Protein AF-A0A536YFJ4-F1 (afdb_monomer)

Radius of gyration: 27.23 Å; Cα contacts (8 Å, |Δi|>4): 432; chains: 1; bounding box: 61×61×113 Å

Nearest PDB structures (foldseek):
  2x26-assembly2_B  TM=5.816E-01  e=1.654E-10  Escherichia coli K-12
  6x8w-assembly1_A  TM=6.623E-01  e=1.690E-05  Chrysiogenes arsenatis
  6x6b-assembly1_A  TM=6.569E-01  e=2.316E-05  Chrysiogenes arsenatis
  4esx-assembly1_B  TM=5.776E-01  e=1.233E-05  Candida albicans WO-1
  5ub3-assembly1_A  TM=5.265E-01  e=3.707E-04  Xanthomonas citri pv. citri str. 306

Structure (mmCIF, N/CA/C/O backbone):
data_AF-A0A536YFJ4-F1
#
_entry.id   AF-A0A536YFJ4-F1
#
loop_
_atom_site.group_PDB
_atom_site.id
_atom_site.type_symbol
_atom_site.label_atom_id
_atom_site.label_alt_id
_atom_site.label_comp_id
_atom_site.label_asym_id
_atom_site.label_entity_id
_atom_site.label_seq_id
_atom_site.pdbx_PDB_ins_code
_atom_site.Cartn_x
_atom_site.Cartn_y
_atom_site.Cartn_z
_atom_site.occupancy
_atom_site.B_iso_or_equiv
_atom_site.auth_seq_id
_atom_site.auth_comp_id
_atom_site.auth_asym_id
_atom_site.auth_atom_id
_atom_site.pdbx_PDB_model_num
ATOM 1 N N . MET A 1 1 ? -35.530 -29.371 88.015 1.00 37.53 1 MET A N 1
ATOM 2 C CA . MET A 1 1 ? -34.143 -28.971 87.662 1.00 37.53 1 MET A CA 1
ATOM 3 C C . MET A 1 1 ? -34.242 -27.924 86.550 1.00 37.53 1 MET A C 1
ATOM 5 O O . MET A 1 1 ? -35.046 -28.146 85.662 1.00 37.53 1 MET A O 1
ATOM 9 N N . LYS A 1 2 ? -33.761 -26.676 86.724 1.00 36.12 2 LYS A N 1
ATOM 10 C CA . LYS A 1 2 ? -32.423 -26.155 86.307 1.00 36.12 2 LYS A CA 1
ATOM 11 C C . LYS A 1 2 ? -32.088 -26.516 84.840 1.00 36.12 2 LYS A C 1
ATOM 13 O O . LYS A 1 2 ? -32.094 -27.706 84.562 1.00 36.12 2 LYS A O 1
ATOM 18 N N . SER A 1 3 ? -31.773 -25.616 83.894 1.00 37.50 3 SER A N 1
ATOM 19 C CA . SER A 1 3 ? -31.458 -24.155 83.858 1.00 37.50 3 SER A CA 1
ATOM 20 C C . SER A 1 3 ? -32.010 -23.523 82.549 1.00 37.50 3 SER A C 1
ATOM 22 O O . SER A 1 3 ? -32.227 -24.268 81.604 1.00 37.50 3 SER A O 1
ATOM 24 N N . THR A 1 4 ? -32.397 -22.244 82.396 1.00 43.59 4 THR A N 1
ATOM 25 C CA . THR A 1 4 ? -31.721 -20.920 82.551 1.00 43.59 4 THR A CA 1
ATOM 26 C C . THR A 1 4 ? -30.673 -20.576 81.463 1.00 43.59 4 THR A C 1
ATOM 28 O O . THR A 1 4 ? -29.808 -21.401 81.198 1.00 43.59 4 THR A O 1
ATOM 31 N N . PHE A 1 5 ? -30.708 -19.313 80.972 1.00 40.16 5 PHE A N 1
ATOM 32 C CA . PHE A 1 5 ? -29.837 -18.600 79.987 1.00 40.16 5 PHE A CA 1
ATOM 33 C C . PHE A 1 5 ? -30.157 -18.779 78.474 1.00 40.16 5 PHE A C 1
ATOM 35 O O . PHE A 1 5 ? -30.457 -19.884 78.055 1.00 40.16 5 PHE A O 1
ATOM 42 N N . SER A 1 6 ? -30.050 -17.770 77.578 1.00 35.84 6 SER A N 1
ATOM 43 C CA . SER A 1 6 ? -30.098 -16.286 77.701 1.00 35.84 6 SER A CA 1
ATOM 44 C C . SER A 1 6 ? -30.088 -15.574 76.319 1.00 35.84 6 SER A C 1
ATOM 46 O O . SER A 1 6 ? -29.548 -16.116 75.366 1.00 35.84 6 SER A O 1
ATOM 48 N N . ARG A 1 7 ? -30.527 -14.300 76.283 1.00 39.41 7 ARG A N 1
ATOM 49 C CA . ARG A 1 7 ? -30.139 -13.210 75.338 1.00 39.41 7 ARG A CA 1
ATOM 50 C C . ARG A 1 7 ? -30.494 -13.290 73.838 1.00 39.41 7 ARG A C 1
ATOM 52 O O . ARG A 1 7 ? -29.723 -13.738 73.000 1.00 39.41 7 ARG A O 1
ATOM 59 N N . ILE A 1 8 ? -31.592 -12.597 73.524 1.00 44.81 8 ILE A N 1
ATOM 60 C CA . ILE A 1 8 ? -31.698 -11.488 72.546 1.00 44.81 8 ILE A CA 1
ATOM 61 C C . ILE A 1 8 ? -30.413 -11.158 71.751 1.00 44.81 8 ILE A C 1
ATOM 63 O O . ILE A 1 8 ? -29.438 -10.671 72.328 1.00 44.81 8 ILE A O 1
ATOM 67 N N . LYS A 1 9 ? -30.514 -11.199 70.414 1.00 36.44 9 LYS A N 1
ATOM 68 C CA . LYS A 1 9 ? -29.968 -10.160 69.520 1.00 36.44 9 LYS A CA 1
ATOM 69 C C . LYS A 1 9 ? -30.961 -9.860 68.393 1.00 36.44 9 LYS A C 1
ATOM 71 O O . LYS A 1 9 ? -31.213 -10.702 67.542 1.00 36.44 9 LYS A O 1
ATOM 76 N N . LEU A 1 10 ? -31.493 -8.642 68.403 1.00 46.03 10 LEU A N 1
ATOM 77 C CA . LEU A 1 10 ? -32.220 -8.023 67.296 1.00 46.03 10 LEU A CA 1
ATOM 78 C C . LEU A 1 10 ? -31.201 -7.261 66.435 1.00 46.03 10 LEU A C 1
ATOM 80 O O . LEU A 1 10 ? -30.515 -6.394 66.971 1.00 46.03 10 LEU A O 1
ATOM 84 N N . VAL A 1 11 ? -31.122 -7.533 65.130 1.00 42.59 11 VAL A N 1
ATOM 85 C CA . VAL A 1 11 ? -30.541 -6.602 64.143 1.00 42.59 11 VAL A CA 1
ATOM 86 C C . VAL A 1 11 ? -31.410 -6.622 62.888 1.00 42.59 11 VAL A C 1
ATOM 88 O O . VAL A 1 11 ? -31.894 -7.672 62.471 1.00 42.59 11 VAL A O 1
ATOM 91 N N . LEU A 1 12 ? -31.648 -5.431 62.346 1.00 39.50 12 LEU A N 1
ATOM 92 C CA . LEU A 1 12 ? -32.604 -5.143 61.289 1.00 39.50 12 LEU A CA 1
ATOM 93 C C . LEU A 1 12 ? -32.246 -5.826 59.959 1.00 39.50 12 LEU A C 1
ATOM 95 O O . LEU A 1 12 ? -31.111 -5.735 59.497 1.00 39.50 12 LEU A O 1
ATOM 99 N N . ALA A 1 13 ? -33.254 -6.389 59.291 1.00 44.62 13 ALA A N 1
ATOM 100 C CA . ALA A 1 13 ? -33.212 -6.657 57.858 1.00 44.62 13 ALA A CA 1
ATOM 101 C C . ALA A 1 13 ? -33.817 -5.456 57.108 1.00 44.62 13 ALA A C 1
ATOM 103 O O . ALA A 1 13 ? -35.024 -5.410 56.872 1.00 44.62 13 ALA A O 1
ATOM 104 N N . THR A 1 14 ? -32.985 -4.478 56.745 1.00 48.31 14 THR A N 1
ATOM 105 C CA . THR A 1 14 ? -33.396 -3.324 55.926 1.00 48.31 14 THR A CA 1
ATOM 106 C C . THR A 1 14 ? -32.385 -3.072 54.811 1.00 48.31 14 THR A C 1
ATOM 108 O O . THR A 1 14 ? -31.185 -3.105 55.056 1.00 48.31 14 THR A O 1
ATOM 111 N N . LEU A 1 15 ? -32.897 -2.766 53.613 1.00 47.81 15 LEU A N 1
ATOM 112 C CA . LEU A 1 15 ? -32.164 -2.420 52.385 1.00 47.81 15 LEU A CA 1
ATOM 113 C C . LEU A 1 15 ? -31.185 -3.489 51.858 1.00 47.81 15 LEU A C 1
ATOM 115 O O . LEU A 1 15 ? -29.991 -3.473 52.135 1.00 47.81 15 LEU A O 1
ATOM 119 N N . PHE A 1 16 ? -31.692 -4.325 50.947 1.00 47.50 16 PHE A N 1
ATOM 120 C CA . PHE A 1 16 ? -30.873 -5.047 49.961 1.00 47.50 16 PHE A CA 1
ATOM 121 C C . PHE A 1 16 ? -31.428 -4.883 48.528 1.00 47.50 16 PHE A C 1
ATOM 123 O O . PHE A 1 16 ? -31.414 -5.808 47.722 1.00 47.50 16 PHE A O 1
ATOM 130 N N . ILE A 1 17 ? -31.966 -3.694 48.215 1.00 53.75 17 ILE A N 1
ATOM 131 C CA . ILE A 1 17 ? -32.562 -3.356 46.908 1.00 53.75 17 ILE A CA 1
ATOM 132 C C . ILE A 1 17 ? -32.122 -1.943 46.477 1.00 53.75 17 ILE A C 1
ATOM 134 O O . ILE A 1 17 ? -32.911 -1.004 46.533 1.00 53.75 17 ILE A O 1
ATOM 138 N N . SER A 1 18 ? -30.853 -1.778 46.075 1.00 47.72 18 SER A N 1
ATOM 139 C CA . SER A 1 18 ? -30.374 -0.564 45.368 1.00 47.72 18 SER A CA 1
ATOM 140 C C . SER A 1 18 ? -28.970 -0.662 44.725 1.00 47.72 18 SER A C 1
ATOM 142 O O . SER A 1 18 ? -28.371 0.367 44.432 1.00 47.72 18 SER A O 1
ATOM 144 N N . GLN A 1 19 ? -28.418 -1.860 44.464 1.00 46.56 19 GLN A N 1
ATOM 145 C CA . GLN A 1 19 ? -27.057 -2.012 43.892 1.00 46.56 19 GLN A CA 1
ATOM 146 C C . GLN A 1 19 ? -26.982 -2.566 42.453 1.00 46.56 19 GLN A C 1
ATOM 148 O O . GLN A 1 19 ? -25.889 -2.771 41.936 1.00 46.56 19 GLN A O 1
ATOM 153 N N . LEU A 1 20 ? -28.110 -2.741 41.756 1.00 49.06 20 LEU A N 1
ATOM 154 C CA . LEU A 1 20 ? -28.149 -3.233 40.364 1.00 49.06 20 LEU A CA 1
ATOM 155 C C . LEU A 1 20 ? -28.093 -2.121 39.290 1.00 49.06 20 LEU A C 1
ATOM 157 O O . LEU A 1 20 ? -28.551 -2.321 38.171 1.00 49.06 20 LEU A O 1
ATOM 161 N N . ALA A 1 21 ? -27.533 -0.952 39.622 1.00 46.16 21 ALA A N 1
ATOM 162 C CA . ALA A 1 21 ? -27.421 0.201 38.715 1.00 46.16 21 ALA A CA 1
ATOM 163 C C . ALA A 1 21 ? -25.975 0.692 38.492 1.00 46.16 21 ALA A C 1
ATOM 165 O O . ALA A 1 21 ? -25.764 1.790 37.986 1.00 46.16 21 ALA A O 1
ATOM 166 N N . LEU A 1 22 ? -24.969 -0.129 38.814 1.00 43.66 22 LEU A N 1
ATOM 167 C CA . LEU A 1 22 ? -23.646 -0.010 38.196 1.00 43.66 22 LEU A CA 1
ATOM 168 C C . LEU A 1 22 ? -23.680 -0.761 36.864 1.00 43.66 22 LEU A C 1
ATOM 170 O O . LEU A 1 22 ? -23.196 -1.886 36.744 1.00 43.66 22 LEU A O 1
ATOM 174 N N . SER A 1 23 ? -24.301 -0.135 35.863 1.00 43.25 23 SER A N 1
ATOM 175 C CA . SER A 1 23 ? -24.125 -0.525 34.468 1.00 43.25 23 SER A CA 1
ATOM 176 C C . SER A 1 23 ? -22.634 -0.471 34.154 1.00 43.25 23 SER A C 1
ATOM 178 O O . SER A 1 23 ? -22.032 0.602 34.171 1.00 43.25 23 SER A O 1
ATOM 180 N N . ALA A 1 24 ? -22.044 -1.643 33.918 1.00 43.25 24 ALA A N 1
ATOM 181 C CA . ALA A 1 24 ? -20.626 -1.818 33.648 1.00 43.25 24 ALA A CA 1
ATOM 182 C C . ALA A 1 24 ? -20.260 -1.256 32.268 1.00 43.25 24 ALA A C 1
ATOM 184 O O . ALA A 1 24 ? -20.019 -1.994 31.315 1.00 43.25 24 ALA A O 1
ATOM 185 N N . GLN A 1 25 ? -20.202 0.068 32.168 1.00 45.78 25 GLN A N 1
ATOM 186 C CA . GLN A 1 25 ? -19.523 0.744 31.081 1.00 45.78 25 GLN A CA 1
ATOM 187 C C . GLN A 1 25 ? -18.026 0.746 31.374 1.00 45.78 25 GLN A C 1
ATOM 189 O O . GLN A 1 25 ? -17.449 1.720 31.847 1.00 45.78 25 GLN A O 1
ATOM 194 N N . ALA A 1 26 ? -17.388 -0.372 31.026 1.00 44.00 26 ALA A N 1
ATOM 195 C CA . ALA A 1 26 ? -16.010 -0.341 30.556 1.00 44.00 26 ALA A CA 1
ATOM 196 C C . ALA A 1 26 ? -15.990 0.335 29.170 1.00 44.00 26 ALA A C 1
ATOM 198 O O . ALA A 1 26 ? -15.697 -0.295 28.156 1.00 44.00 26 ALA A O 1
ATOM 199 N N . GLU A 1 27 ? -16.384 1.611 29.124 1.00 54.88 27 GLU A N 1
ATOM 200 C CA . GLU A 1 27 ? -16.126 2.457 27.967 1.00 54.88 27 GLU A CA 1
ATOM 201 C C . GLU A 1 27 ? -14.614 2.541 27.785 1.00 54.88 27 GLU A C 1
ATOM 203 O O . GLU A 1 27 ? -13.854 2.683 28.747 1.00 54.88 27 GLU A O 1
ATOM 208 N N . VAL A 1 28 ? -14.171 2.387 26.541 1.00 55.88 28 VAL A N 1
ATOM 209 C CA . VAL A 1 28 ? -12.752 2.374 26.201 1.00 55.88 28 VAL A CA 1
ATOM 210 C C . VAL A 1 28 ? -12.232 3.810 26.289 1.00 55.88 28 VAL A C 1
ATOM 212 O O . VAL A 1 28 ? -12.257 4.563 25.321 1.00 55.88 28 VAL A O 1
ATOM 215 N N . THR A 1 29 ? -11.782 4.197 27.484 1.00 67.75 29 THR A N 1
ATOM 216 C CA . THR A 1 29 ? -11.254 5.540 27.780 1.00 67.75 29 THR A CA 1
ATOM 217 C C . THR A 1 29 ? -9.888 5.804 27.146 1.00 67.75 29 THR A C 1
ATOM 219 O O . THR A 1 29 ? -9.429 6.946 27.133 1.00 67.75 29 THR A O 1
ATOM 222 N N . SER A 1 30 ? -9.227 4.780 26.597 1.00 81.50 30 SER A N 1
ATOM 223 C CA . SER A 1 30 ? -7.976 4.914 25.853 1.00 81.50 30 SER A CA 1
ATOM 224 C C . SER A 1 30 ? -7.970 4.071 24.577 1.00 81.50 30 SER A C 1
ATOM 226 O O . SER A 1 30 ? -8.173 2.862 24.611 1.00 81.50 30 SER A O 1
ATOM 228 N N . LEU A 1 31 ? -7.711 4.721 23.442 1.00 82.00 31 LEU A N 1
ATOM 229 C CA . LEU A 1 31 ? -7.593 4.097 22.125 1.00 82.00 31 LEU A CA 1
ATOM 230 C C . LEU A 1 31 ? -6.144 4.128 21.646 1.00 82.00 31 LEU A C 1
ATOM 232 O O . LEU A 1 31 ? -5.453 5.136 21.787 1.00 82.00 31 LEU A O 1
ATOM 236 N N . ARG A 1 32 ? -5.689 3.034 21.041 1.00 91.69 32 ARG A N 1
ATOM 237 C CA . ARG A 1 32 ? -4.333 2.870 20.510 1.00 91.69 32 ARG A CA 1
ATOM 238 C C . ARG A 1 32 ? -4.433 2.734 19.002 1.00 91.69 32 ARG A C 1
ATOM 240 O O . ARG A 1 32 ? -4.844 1.695 18.478 1.00 91.69 32 ARG A O 1
ATOM 247 N N . VAL A 1 33 ? -4.093 3.812 18.310 1.00 82.88 33 VAL A N 1
ATOM 248 C CA . VAL A 1 33 ? -4.208 3.922 16.857 1.00 82.88 33 VAL A CA 1
ATOM 249 C C . VAL A 1 33 ? -2.818 3.893 16.244 1.00 82.88 33 VAL A C 1
ATOM 251 O O . VAL A 1 33 ? -1.883 4.517 16.746 1.00 82.88 33 VAL A O 1
ATOM 254 N N . ALA A 1 34 ? -2.669 3.182 15.133 1.00 86.19 34 ALA A N 1
ATOM 255 C CA .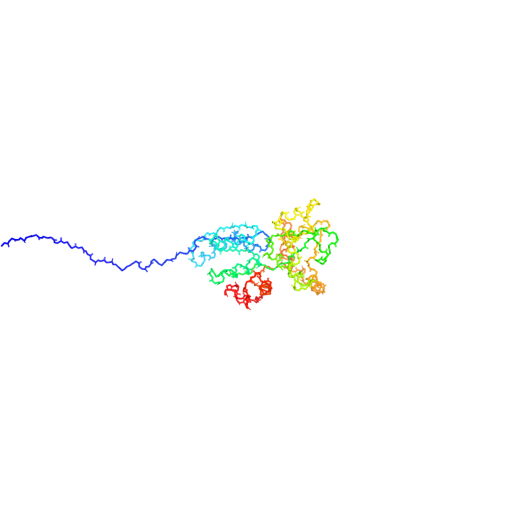 ALA A 1 34 ? -1.413 3.123 14.410 1.00 86.19 34 ALA A CA 1
ATOM 256 C C . ALA A 1 34 ? -1.553 3.458 12.927 1.00 86.19 34 ALA A C 1
ATOM 258 O O . ALA A 1 34 ? -2.595 3.226 12.317 1.00 86.19 34 ALA A O 1
ATOM 259 N N . ARG A 1 35 ? -0.465 3.959 12.340 1.00 79.31 35 ARG A N 1
ATOM 260 C CA . ARG A 1 35 ? -0.308 4.192 10.897 1.00 79.31 35 ARG A CA 1
ATOM 261 C C . ARG A 1 35 ? 1.053 3.711 10.393 1.00 79.31 35 ARG A C 1
ATOM 263 O O . ARG A 1 35 ? 1.925 3.345 11.182 1.00 79.31 35 ARG A O 1
ATOM 270 N N . GLN A 1 36 ? 1.256 3.770 9.081 1.00 76.06 36 GLN A N 1
ATOM 271 C CA . GLN A 1 36 ? 2.584 3.677 8.465 1.00 76.06 36 GLN A CA 1
ATOM 272 C C . GLN A 1 36 ? 3.047 5.071 7.982 1.00 76.06 36 GLN A C 1
ATOM 274 O O . GLN A 1 36 ? 2.381 6.080 8.221 1.0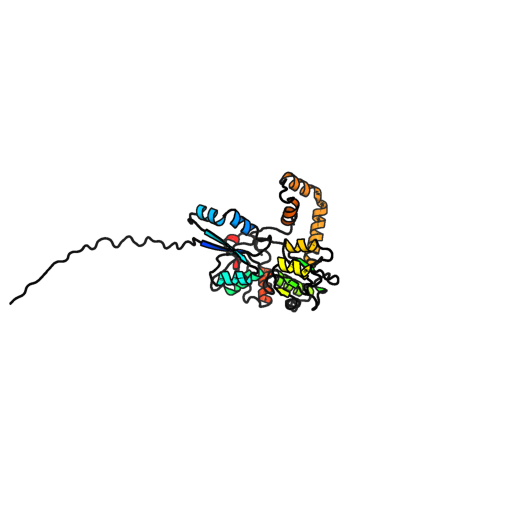0 76.06 36 GLN A O 1
ATOM 279 N N . TYR A 1 37 ? 4.196 5.147 7.308 1.00 71.12 37 TYR A N 1
ATOM 280 C CA . TYR A 1 37 ? 4.684 6.377 6.671 1.00 71.12 37 TYR A CA 1
ATOM 281 C C . TYR A 1 37 ? 4.080 6.573 5.269 1.00 71.12 37 TYR A C 1
ATOM 283 O O . TYR A 1 37 ? 4.000 5.618 4.498 1.00 71.12 37 TYR A O 1
ATOM 291 N N . GLY A 1 38 ? 3.721 7.811 4.912 1.00 69.12 38 GLY A N 1
ATOM 292 C CA . GLY A 1 38 ? 3.232 8.188 3.575 1.00 69.12 38 GLY A CA 1
ATOM 293 C C . GLY A 1 38 ? 2.054 9.167 3.618 1.00 69.12 38 GLY A C 1
ATOM 294 O O . GLY A 1 38 ? 1.433 9.341 4.666 1.00 69.12 38 GLY A O 1
ATOM 295 N N . ILE A 1 39 ? 1.738 9.802 2.482 1.00 69.06 39 ILE A N 1
ATOM 296 C CA . ILE A 1 39 ? 0.672 10.824 2.413 1.00 69.06 39 ILE A CA 1
ATOM 297 C C . ILE A 1 39 ? -0.748 10.246 2.554 1.00 69.06 39 ILE A C 1
ATOM 299 O O . ILE A 1 39 ? -1.642 10.946 3.017 1.00 69.06 39 ILE A O 1
ATOM 303 N N . GLY A 1 40 ? -0.953 8.964 2.232 1.00 66.62 40 GLY A N 1
ATOM 304 C CA . GLY A 1 40 ? -2.252 8.289 2.383 1.00 66.62 40 GLY A CA 1
ATOM 305 C C . GLY A 1 40 ? -2.797 8.295 3.819 1.00 66.62 40 GLY A C 1
ATOM 306 O O . GLY A 1 40 ? -3.999 8.299 4.057 1.00 66.62 40 GLY A O 1
ATOM 307 N N . TYR A 1 41 ? -1.910 8.425 4.809 1.00 74.75 41 TYR A N 1
ATOM 308 C CA . TYR A 1 41 ? -2.280 8.513 6.223 1.00 74.75 41 TYR A CA 1
ATOM 309 C C . TYR A 1 41 ? -2.616 9.941 6.689 1.00 74.75 41 TYR A C 1
ATOM 311 O O . TYR A 1 41 ? -2.783 10.159 7.889 1.00 74.75 41 TYR A O 1
ATOM 319 N N . LEU A 1 42 ? -2.737 10.916 5.778 1.00 68.25 42 LEU A N 1
ATOM 320 C CA . LEU A 1 42 ? -2.993 12.321 6.115 1.00 68.25 42 LEU A CA 1
ATOM 321 C C . LEU A 1 42 ? -4.292 12.515 6.911 1.00 68.25 42 LEU A C 1
ATOM 323 O O . LEU A 1 42 ? -4.292 13.274 7.873 1.00 68.25 42 LEU A O 1
ATOM 327 N N . GLN A 1 43 ? -5.372 11.792 6.597 1.00 59.06 43 GLN A N 1
ATOM 328 C CA . GLN A 1 43 ? -6.609 11.853 7.396 1.00 59.06 43 GLN A CA 1
ATOM 329 C C . GLN A 1 43 ? -6.364 11.452 8.859 1.00 59.06 43 GLN A C 1
ATOM 331 O O . GLN A 1 43 ? -6.879 12.093 9.769 1.00 59.06 43 GLN A O 1
ATOM 336 N N . ILE A 1 44 ? -5.522 10.441 9.090 1.00 74.38 44 ILE A N 1
ATOM 337 C CA . ILE A 1 44 ? -5.141 9.966 10.427 1.00 74.38 44 ILE A CA 1
ATOM 338 C C . ILE A 1 44 ? -4.254 11.000 11.140 1.00 74.38 44 ILE A C 1
ATOM 340 O O . ILE A 1 44 ? -4.419 11.233 12.332 1.00 74.38 44 ILE A O 1
ATOM 344 N N . MET A 1 45 ? -3.348 11.662 10.411 1.00 68.81 45 MET A N 1
ATOM 345 C CA . MET A 1 45 ? -2.535 12.775 10.930 1.00 68.81 45 MET A CA 1
ATOM 346 C C . MET A 1 45 ? -3.395 13.988 11.317 1.00 68.81 45 MET A C 1
ATOM 348 O O . MET A 1 45 ? -3.152 14.604 12.350 1.00 68.81 45 MET A O 1
ATOM 352 N N . VAL A 1 46 ? -4.428 14.309 10.533 1.00 60.06 46 VAL A N 1
ATOM 353 C CA . VAL A 1 46 ? -5.390 15.376 10.852 1.00 60.06 46 VAL A CA 1
ATOM 354 C C . VAL A 1 46 ? -6.265 14.989 12.048 1.00 60.06 46 VAL A C 1
ATOM 356 O O . VAL A 1 46 ? -6.491 15.821 12.920 1.00 60.06 46 VAL A O 1
ATOM 359 N N . MET A 1 47 ? -6.713 13.730 12.145 1.00 68.25 47 MET A N 1
ATOM 360 C CA . MET A 1 47 ? -7.456 13.232 13.313 1.00 68.25 47 MET A CA 1
ATOM 361 C C . MET A 1 47 ? -6.655 13.344 14.615 1.00 68.25 47 MET A C 1
ATOM 363 O O . MET A 1 47 ? -7.232 13.719 15.634 1.00 68.25 47 MET A O 1
ATOM 367 N N . GLU A 1 48 ? -5.354 13.045 14.566 1.00 75.25 48 GLU A N 1
ATOM 368 C CA . GLU A 1 48 ? -4.402 13.230 15.667 1.00 75.25 48 GLU A CA 1
ATOM 369 C C . GLU A 1 48 ? -4.224 14.715 16.020 1.00 75.25 48 GLU A C 1
ATOM 371 O O . GLU A 1 48 ? -4.452 15.103 17.164 1.00 75.25 48 GLU A O 1
ATOM 376 N N . HIS A 1 49 ? -3.867 15.551 15.038 1.00 65.31 49 HIS A N 1
ATOM 377 C CA . HIS A 1 49 ? -3.571 16.974 15.242 1.00 65.31 49 HIS A CA 1
ATOM 378 C C . HIS A 1 49 ? -4.773 17.758 15.790 1.00 65.31 49 HIS A C 1
ATOM 380 O O . HIS A 1 49 ? -4.662 18.473 16.785 1.00 65.31 49 HIS A O 1
ATOM 386 N N . GLU A 1 50 ? -5.943 17.582 15.175 1.00 59.47 50 GLU A N 1
ATOM 387 C CA . GLU A 1 50 ? -7.185 18.276 15.537 1.00 59.47 50 GLU A CA 1
ATOM 388 C C . GLU A 1 50 ? -7.956 17.581 16.675 1.00 59.47 50 GLU A C 1
ATOM 390 O O . GLU A 1 50 ? -9.057 18.013 17.036 1.00 59.47 50 GLU A O 1
ATOM 395 N N . ARG A 1 51 ? -7.408 16.487 17.234 1.00 71.75 51 ARG A N 1
ATOM 396 C CA . ARG A 1 51 ? -8.002 15.691 18.325 1.00 71.75 51 ARG A CA 1
ATOM 397 C C . ARG A 1 51 ? -9.459 15.302 18.043 1.00 71.75 51 ARG A C 1
ATOM 399 O O . ARG A 1 51 ? -10.358 15.453 18.880 1.00 71.75 51 ARG A O 1
ATOM 406 N N . LEU A 1 52 ? -9.715 14.874 16.802 1.00 66.25 52 LEU A N 1
ATOM 407 C CA . LEU A 1 52 ? -11.075 14.680 16.288 1.00 66.25 52 LEU A CA 1
ATOM 408 C C . LEU A 1 52 ? -11.793 13.531 16.993 1.00 66.25 52 LEU A C 1
ATOM 410 O O . LEU A 1 52 ? -12.995 13.627 17.227 1.00 66.25 52 LEU A O 1
ATOM 414 N N . VAL A 1 53 ? -11.070 12.476 17.367 1.00 70.81 53 VAL A N 1
ATOM 415 C CA . VAL A 1 53 ? -11.643 11.327 18.079 1.00 70.81 53 VAL A CA 1
ATOM 416 C C . VAL A 1 53 ? -12.178 11.774 19.440 1.00 70.81 53 VAL A C 1
ATOM 418 O O . VAL A 1 53 ? -13.353 11.570 19.733 1.00 70.81 53 VAL A O 1
ATOM 421 N N . GLU A 1 54 ? -11.372 12.487 20.229 1.00 82.06 54 GLU A N 1
ATOM 422 C CA . GLU A 1 54 ? -11.775 13.007 21.541 1.00 82.06 54 GLU A CA 1
ATOM 423 C C . GLU A 1 54 ? -12.866 14.082 21.435 1.00 82.06 54 GLU A C 1
ATOM 425 O O . GLU A 1 54 ? -13.723 14.208 22.312 1.00 82.06 54 GLU A O 1
ATOM 430 N N . LYS A 1 55 ? -12.852 14.886 20.365 1.00 67.00 55 LYS A N 1
ATOM 431 C CA . LYS A 1 55 ? -13.903 15.867 20.054 1.00 67.00 55 LYS A CA 1
ATOM 432 C C . LYS A 1 55 ? -15.244 15.190 19.765 1.00 67.00 55 LYS A C 1
ATOM 434 O O . LYS A 1 55 ? -16.261 15.621 20.307 1.00 67.00 55 LYS A O 1
ATOM 439 N N . HIS A 1 56 ? -15.255 14.144 18.941 1.00 67.56 56 HIS A N 1
ATOM 440 C CA . HIS A 1 56 ? -16.478 13.423 18.592 1.00 67.56 56 HIS A CA 1
ATOM 441 C C . HIS A 1 56 ? -16.983 12.534 19.736 1.00 67.56 56 HIS A C 1
ATOM 443 O O . HIS A 1 56 ? -18.189 12.517 19.966 1.00 67.56 56 HIS A O 1
ATOM 449 N N . ALA A 1 57 ? -16.097 11.897 20.509 1.00 68.88 57 ALA A N 1
ATOM 450 C CA . ALA A 1 57 ? -16.469 11.126 21.697 1.00 68.88 57 ALA A CA 1
ATOM 451 C C . ALA A 1 57 ? -17.229 11.985 22.723 1.00 68.88 57 ALA A C 1
ATOM 453 O O . ALA A 1 57 ? -18.357 11.654 23.094 1.00 68.88 57 ALA A O 1
ATOM 454 N N . ARG A 1 58 ? -16.681 13.156 23.087 1.00 73.12 58 ARG A N 1
ATOM 455 C CA . ARG A 1 58 ? -17.353 14.111 23.988 1.00 73.12 58 ARG A CA 1
ATOM 456 C C . ARG A 1 58 ? -18.690 14.601 23.432 1.00 73.12 58 ARG A C 1
ATOM 458 O O . ARG A 1 58 ? -19.660 14.688 24.176 1.00 73.12 58 ARG A O 1
ATOM 465 N N . ALA A 1 59 ? -18.767 14.887 22.129 1.00 58.56 59 ALA A N 1
ATOM 466 C CA . ALA A 1 59 ? -20.011 15.314 21.480 1.00 58.56 59 ALA A CA 1
ATOM 467 C C . ALA A 1 59 ? -21.100 14.220 21.453 1.00 58.56 59 ALA A C 1
ATOM 469 O O . ALA A 1 59 ? -22.282 14.544 21.379 1.00 58.56 59 ALA A O 1
ATOM 470 N N . GLN A 1 60 ? -20.712 12.943 21.527 1.00 66.19 60 GLN A N 1
ATOM 471 C CA . GLN A 1 60 ? -21.615 11.790 21.618 1.00 66.19 60 GLN A CA 1
ATOM 472 C C . GLN A 1 60 ? -21.922 11.368 23.067 1.00 66.19 60 GLN A C 1
ATOM 474 O O . GLN A 1 60 ? -22.690 10.435 23.275 1.00 66.19 60 GLN A O 1
ATOM 479 N N . GLY A 1 61 ? -21.354 12.051 24.069 1.00 73.69 61 GLY A N 1
ATOM 480 C CA . GLY A 1 61 ? -21.549 11.729 25.486 1.00 73.69 61 GLY A CA 1
ATOM 481 C C . GLY A 1 61 ? -20.673 10.591 26.023 1.00 73.69 61 GLY A C 1
ATOM 482 O O . GLY A 1 61 ? -20.834 10.229 27.181 1.00 73.69 61 GLY A O 1
ATOM 483 N N . LEU A 1 62 ? -19.714 10.084 25.238 1.00 65.62 62 LEU A N 1
ATOM 484 C CA . LEU A 1 62 ? -18.816 8.959 25.573 1.00 65.62 62 LEU A CA 1
ATOM 485 C C . LEU A 1 62 ? -17.658 9.348 26.524 1.00 65.62 62 LEU A C 1
ATOM 487 O O . LEU A 1 62 ? -16.582 8.752 26.495 1.00 65.62 62 LEU A O 1
ATOM 491 N N . GLY A 1 63 ? -17.840 10.409 27.316 1.00 72.88 63 GLY A N 1
ATOM 492 C CA . GLY A 1 63 ? -16.847 10.905 28.271 1.00 72.88 63 GLY A CA 1
ATOM 493 C C . GLY A 1 63 ? -15.532 11.423 27.664 1.00 72.88 63 GLY A C 1
ATOM 494 O O . GLY A 1 63 ? -15.467 11.889 26.523 1.00 72.88 63 GLY A O 1
ATOM 495 N N . GLU A 1 64 ? -14.480 11.389 28.484 1.00 78.38 64 GLU A N 1
ATOM 496 C CA . GLU A 1 64 ? -13.101 11.712 28.099 1.00 78.38 64 GLU A CA 1
ATOM 497 C C . GLU A 1 64 ? -12.415 10.459 27.534 1.00 78.38 64 GLU A C 1
ATOM 499 O O . GLU A 1 64 ? -12.115 9.513 28.265 1.00 78.38 64 GLU A O 1
ATOM 504 N N . VAL A 1 65 ? -12.134 10.477 26.231 1.00 76.94 65 VAL A N 1
ATOM 505 C CA . VAL A 1 65 ? -11.321 9.465 25.543 1.00 76.94 65 VAL A CA 1
ATOM 506 C C . VAL A 1 65 ? -9.919 10.027 25.330 1.00 76.94 65 VAL A C 1
ATOM 508 O O . VAL A 1 65 ? -9.765 11.172 24.922 1.00 76.94 65 VAL A O 1
ATOM 511 N N . THR A 1 66 ? -8.889 9.222 25.573 1.00 83.06 66 THR A N 1
ATOM 512 C CA . THR A 1 66 ? -7.490 9.511 25.220 1.00 83.06 66 THR A CA 1
ATOM 513 C C . THR A 1 66 ? -7.091 8.684 24.001 1.00 83.06 66 THR A C 1
ATOM 515 O O . THR A 1 66 ? -7.488 7.527 23.899 1.00 83.06 66 THR A O 1
ATOM 518 N N . VAL A 1 67 ? -6.272 9.224 23.095 1.00 80.12 67 VAL A N 1
ATOM 519 C CA . VAL A 1 67 ? -5.740 8.454 21.959 1.00 80.12 67 VAL A CA 1
ATOM 520 C C . VAL A 1 67 ? -4.216 8.479 21.958 1.00 80.12 67 VAL A C 1
ATOM 522 O O . VAL A 1 67 ? -3.611 9.547 22.037 1.00 80.12 67 VAL A O 1
ATOM 525 N N . SER A 1 68 ? -3.592 7.304 21.865 1.00 88.50 68 SER A N 1
ATOM 526 C CA . SER A 1 68 ? -2.160 7.158 21.604 1.00 88.50 68 SER A CA 1
ATOM 527 C C . SER A 1 68 ? -1.923 6.788 20.141 1.00 88.50 68 SER A C 1
ATOM 529 O O . SER A 1 68 ? -2.614 5.937 19.578 1.00 88.50 68 SER A O 1
ATOM 531 N N . TRP A 1 69 ? -0.941 7.448 19.527 1.00 82.19 69 TRP A N 1
ATOM 532 C CA . TRP A 1 69 ? -0.673 7.366 18.094 1.00 82.19 69 TRP A CA 1
ATOM 533 C C . TRP A 1 69 ? 0.717 6.783 17.844 1.00 82.19 69 TRP A C 1
ATOM 535 O O . TRP A 1 69 ? 1.729 7.369 18.223 1.00 82.19 69 TRP A O 1
ATOM 545 N N . ASN A 1 70 ? 0.769 5.625 17.187 1.00 84.81 70 ASN A N 1
ATOM 546 C CA . ASN A 1 70 ? 2.009 4.924 16.856 1.00 84.81 70 ASN A CA 1
ATOM 547 C C . ASN A 1 70 ? 2.255 4.918 15.338 1.00 84.81 70 ASN A C 1
ATOM 549 O O . ASN A 1 70 ? 1.323 4.901 14.535 1.00 84.81 70 ASN A O 1
ATOM 553 N N . THR A 1 71 ? 3.523 4.898 14.920 1.00 79.62 71 THR A N 1
ATOM 554 C CA . THR A 1 71 ? 3.898 4.703 13.508 1.00 79.62 71 THR A CA 1
ATOM 555 C C . THR A 1 71 ? 4.786 3.469 13.379 1.00 79.62 71 THR A C 1
ATOM 557 O O . THR A 1 71 ? 5.805 3.377 14.060 1.00 79.62 71 THR A O 1
ATOM 560 N N . TYR A 1 72 ? 4.409 2.528 12.509 1.00 79.75 72 TYR A N 1
ATOM 561 C CA . TYR A 1 72 ? 5.153 1.287 12.262 1.00 79.75 72 TYR A CA 1
ATOM 562 C C . TYR A 1 72 ? 5.778 1.249 10.863 1.00 79.75 72 TYR A C 1
ATOM 564 O O . TYR A 1 72 ? 5.317 1.904 9.926 1.00 79.75 72 TYR A O 1
ATOM 572 N N . ALA A 1 73 ? 6.839 0.449 10.724 1.00 70.56 73 ALA A N 1
ATOM 573 C CA . ALA A 1 73 ? 7.565 0.280 9.467 1.00 70.56 73 ALA A CA 1
ATOM 574 C C . ALA A 1 73 ? 6.766 -0.515 8.415 1.00 70.56 73 ALA A C 1
ATOM 576 O O . ALA A 1 73 ? 6.791 -0.171 7.233 1.00 70.56 73 ALA A O 1
ATOM 577 N N . ASP A 1 74 ? 6.030 -1.547 8.834 1.00 76.50 74 ASP A N 1
ATOM 578 C CA . ASP A 1 74 ? 5.252 -2.422 7.957 1.00 76.50 74 ASP A CA 1
ATOM 579 C C . ASP A 1 74 ? 3.911 -2.845 8.588 1.00 76.50 74 ASP A C 1
ATOM 581 O O . ASP A 1 74 ? 3.656 -2.641 9.777 1.00 76.50 74 ASP A O 1
ATOM 585 N N . GLY A 1 75 ? 3.029 -3.411 7.760 1.00 76.75 75 GLY A N 1
ATOM 586 C CA . GLY A 1 75 ? 1.687 -3.811 8.180 1.00 76.75 75 GLY A CA 1
ATOM 587 C C . GLY A 1 75 ? 1.594 -5.180 8.864 1.00 76.75 75 GLY A C 1
ATOM 588 O O . GLY A 1 75 ? 0.543 -5.478 9.419 1.00 76.75 75 GLY A O 1
ATOM 589 N N . ALA A 1 76 ? 2.644 -6.010 8.860 1.00 82.88 76 ALA A N 1
ATOM 590 C CA . ALA A 1 76 ? 2.638 -7.264 9.615 1.00 82.88 76 ALA A CA 1
ATOM 591 C C . ALA A 1 76 ? 2.780 -6.977 11.118 1.00 82.88 76 ALA A C 1
ATOM 593 O O . ALA A 1 76 ? 1.975 -7.466 11.905 1.00 82.88 76 ALA A O 1
ATOM 594 N N . VAL A 1 77 ? 3.699 -6.077 11.492 1.00 82.44 77 VAL A N 1
ATOM 595 C CA . VAL A 1 77 ? 3.833 -5.581 12.877 1.00 82.44 77 VAL A CA 1
ATOM 596 C C . VAL A 1 77 ? 2.520 -4.966 13.380 1.00 82.44 77 VAL A C 1
ATOM 598 O O . VAL A 1 77 ? 2.107 -5.204 14.515 1.00 82.44 77 VAL A O 1
ATOM 601 N N . ALA A 1 78 ? 1.825 -4.210 12.526 1.00 83.81 78 ALA A N 1
ATOM 602 C CA . ALA A 1 78 ? 0.541 -3.607 12.873 1.00 83.81 78 ALA A CA 1
ATOM 603 C C . ALA A 1 78 ? -0.584 -4.655 13.044 1.00 83.81 78 ALA A C 1
ATOM 605 O O . ALA A 1 78 ? -1.372 -4.563 13.986 1.00 83.81 78 ALA A O 1
ATOM 606 N N . ASN A 1 79 ? -0.627 -5.686 12.189 1.00 89.56 79 ASN A N 1
ATOM 607 C CA . ASN A 1 79 ? -1.564 -6.806 12.321 1.00 89.56 79 ASN A CA 1
ATOM 608 C C . ASN A 1 79 ? -1.369 -7.572 13.641 1.00 89.56 79 ASN A C 1
ATOM 610 O O . ASN A 1 79 ? -2.349 -7.862 14.328 1.00 89.56 79 ASN A O 1
ATOM 614 N N . ASP A 1 80 ? -0.123 -7.869 14.017 1.00 90.00 80 ASP A N 1
ATOM 615 C CA . ASP A 1 80 ? 0.189 -8.555 15.278 1.00 90.00 80 ASP A CA 1
ATOM 616 C C . ASP A 1 80 ? -0.191 -7.692 16.496 1.00 90.00 80 ASP A C 1
ATOM 618 O O . ASP A 1 80 ? -0.656 -8.213 17.513 1.00 90.00 80 ASP A O 1
ATOM 622 N N . GLY A 1 81 ? -0.089 -6.362 16.379 1.00 89.75 81 GLY A N 1
ATOM 623 C CA . GLY A 1 81 ? -0.593 -5.409 17.371 1.00 89.75 81 GLY A CA 1
ATOM 624 C C . GLY A 1 81 ? -2.106 -5.509 17.603 1.00 89.75 81 GLY A C 1
ATOM 625 O O . GLY A 1 81 ? -2.536 -5.539 18.754 1.00 89.75 81 GLY A O 1
ATOM 626 N N . ILE A 1 82 ? -2.911 -5.635 16.540 1.00 92.00 82 ILE A N 1
ATOM 627 C CA . ILE A 1 82 ? -4.366 -5.865 16.653 1.00 92.00 82 ILE A CA 1
ATOM 628 C C . ILE A 1 82 ? -4.654 -7.244 17.268 1.00 92.00 82 ILE A C 1
ATOM 630 O O . ILE A 1 82 ? -5.433 -7.350 18.211 1.00 92.00 82 ILE A O 1
ATOM 634 N N . ILE A 1 83 ? -4.003 -8.305 16.776 1.00 93.06 83 ILE A N 1
ATOM 635 C CA . ILE A 1 83 ? -4.253 -9.689 17.228 1.00 93.06 83 ILE A CA 1
ATOM 636 C C . ILE A 1 83 ? -3.900 -9.878 18.710 1.00 93.06 83 ILE A C 1
ATOM 638 O O . ILE A 1 83 ? -4.600 -10.588 19.428 1.00 93.06 83 ILE A O 1
ATOM 642 N N . SER A 1 84 ? -2.833 -9.229 19.182 1.00 92.38 84 SER A N 1
ATOM 643 C CA . SER A 1 84 ? -2.422 -9.254 20.592 1.00 92.38 84 SER A CA 1
ATOM 644 C C . SER A 1 84 ? -3.233 -8.319 21.498 1.00 92.38 84 SER A C 1
ATOM 646 O O . SER A 1 84 ? -2.974 -8.274 22.699 1.00 92.38 84 SER A O 1
ATOM 648 N N . GLY A 1 85 ? -4.192 -7.561 20.952 1.00 89.31 85 GLY A N 1
ATOM 649 C CA . GLY A 1 85 ? -4.954 -6.564 21.704 1.00 89.31 85 GLY A CA 1
ATOM 650 C C . GLY A 1 85 ? -4.097 -5.399 22.205 1.00 89.31 85 GLY A C 1
ATOM 651 O O . GLY A 1 85 ? -4.457 -4.776 23.202 1.00 89.31 85 GLY A O 1
ATOM 652 N N . ASN A 1 86 ? -2.966 -5.114 21.547 1.00 89.75 86 ASN A N 1
ATOM 653 C CA . ASN A 1 86 ? -2.071 -3.980 21.818 1.00 89.75 86 ASN A CA 1
ATOM 654 C C . ASN A 1 86 ? -2.403 -2.731 20.983 1.00 89.75 86 ASN A C 1
ATOM 656 O O . ASN A 1 86 ? -1.952 -1.636 21.317 1.00 89.75 86 ASN A O 1
ATOM 660 N N . LEU A 1 87 ? -3.193 -2.890 19.921 1.00 90.06 87 LEU A N 1
ATOM 661 C CA . LEU A 1 87 ? -3.764 -1.824 19.101 1.00 90.06 87 LEU A CA 1
ATOM 662 C C . LEU A 1 87 ? -5.274 -2.029 18.985 1.00 90.06 87 LEU A C 1
ATOM 664 O O . LEU A 1 87 ? -5.747 -3.164 19.024 1.00 90.06 87 LEU A O 1
ATOM 668 N N . ASP A 1 88 ? -5.998 -0.932 18.788 1.00 83.88 88 ASP A N 1
ATOM 669 C CA . ASP A 1 88 ? -7.450 -0.924 18.578 1.00 83.88 88 ASP A CA 1
ATOM 670 C C . ASP A 1 88 ? -7.790 -0.561 17.124 1.00 83.88 88 ASP A C 1
ATOM 672 O O . ASP A 1 88 ? -8.718 -1.113 16.537 1.00 83.88 88 ASP A O 1
ATOM 676 N N . PHE A 1 89 ? -6.986 0.314 16.504 1.00 86.12 89 PHE A N 1
ATOM 677 C CA . PHE A 1 89 ? -7.114 0.689 15.094 1.00 86.12 89 PHE A CA 1
ATOM 678 C C . PHE A 1 89 ? -5.758 0.703 14.383 1.00 86.12 89 PHE A C 1
ATOM 680 O O . PHE A 1 89 ? -4.753 1.171 14.920 1.00 86.12 89 PHE A O 1
ATOM 687 N N . VAL A 1 90 ? -5.749 0.257 13.126 1.00 87.62 90 VAL A N 1
ATOM 688 C CA . VAL A 1 90 ? -4.591 0.325 12.225 1.00 87.62 90 VAL A CA 1
ATOM 689 C C . VAL A 1 90 ? -5.021 0.925 10.894 1.00 87.62 90 VAL A C 1
ATOM 691 O O . VAL A 1 90 ? -5.898 0.399 10.214 1.00 87.62 90 VAL A O 1
ATOM 694 N N . ALA A 1 91 ? -4.337 1.989 10.494 1.00 79.94 91 ALA A N 1
ATOM 695 C CA . ALA A 1 91 ? -4.298 2.476 9.130 1.00 79.94 91 ALA A CA 1
ATOM 696 C C . ALA A 1 91 ? -3.107 1.828 8.407 1.00 79.94 91 ALA A C 1
ATOM 698 O O . ALA A 1 91 ? -1.948 2.085 8.740 1.00 79.94 91 ALA A O 1
ATOM 699 N N . GLY A 1 92 ? -3.383 0.972 7.424 1.00 78.62 92 GLY A N 1
ATOM 700 C CA . GLY A 1 92 ? -2.355 0.219 6.708 1.00 78.62 92 GLY A CA 1
ATOM 701 C C . GLY A 1 92 ? -2.820 -0.271 5.340 1.00 78.62 92 GLY A C 1
ATOM 702 O O . GLY A 1 92 ? -3.987 -0.138 4.975 1.00 78.62 92 GLY A O 1
ATOM 703 N N . GLY A 1 93 ? -1.889 -0.839 4.573 1.00 82.94 93 GLY A N 1
ATOM 704 C CA . GLY A 1 93 ? -2.159 -1.296 3.209 1.00 82.94 93 GLY A CA 1
ATOM 705 C C . GLY A 1 93 ? -3.160 -2.456 3.108 1.00 82.94 93 GLY A C 1
ATOM 706 O O . GLY A 1 93 ? -3.150 -3.390 3.915 1.00 82.94 93 GLY A O 1
ATOM 707 N N . LEU A 1 94 ? -3.960 -2.436 2.036 1.00 84.94 94 LEU A N 1
ATOM 708 C CA . LEU A 1 94 ? -4.973 -3.441 1.686 1.00 84.94 94 LEU A CA 1
ATOM 709 C C . LEU A 1 94 ? -4.459 -4.893 1.752 1.00 84.94 94 LEU A C 1
ATOM 711 O O . LEU A 1 94 ? -5.173 -5.786 2.207 1.00 84.94 94 LEU A O 1
ATOM 715 N N . GLY A 1 95 ? -3.201 -5.121 1.360 1.00 84.56 95 GLY A N 1
ATOM 716 C CA . GLY A 1 95 ? -2.550 -6.432 1.441 1.00 84.56 95 GLY A CA 1
ATOM 717 C C . GLY A 1 95 ? -2.476 -7.019 2.851 1.00 84.56 95 GLY A C 1
ATOM 718 O O . GLY A 1 95 ? -2.804 -8.192 3.046 1.00 84.56 95 GLY A O 1
ATOM 719 N N . SER A 1 96 ? -2.120 -6.195 3.835 1.00 87.12 96 SER A N 1
ATOM 720 C CA . SER A 1 96 ? -2.042 -6.596 5.241 1.00 87.12 96 SER A CA 1
ATOM 721 C C . SER A 1 96 ? -3.436 -6.743 5.849 1.00 87.12 96 SER A C 1
ATOM 723 O O . SER A 1 96 ? -3.681 -7.699 6.585 1.00 87.12 96 SER A O 1
ATOM 725 N N . PHE A 1 97 ? -4.364 -5.849 5.493 1.00 91.81 97 PHE A N 1
ATOM 726 C CA . PHE A 1 97 ? -5.744 -5.875 5.978 1.00 91.81 97 PHE A CA 1
ATOM 727 C C . PHE A 1 97 ? -6.498 -7.152 5.568 1.00 91.81 97 PHE A C 1
ATOM 729 O O . PHE A 1 97 ? -7.106 -7.799 6.418 1.00 91.81 97 PHE A O 1
ATOM 736 N N . VAL A 1 98 ? -6.411 -7.576 4.301 1.00 92.31 98 VAL A N 1
ATOM 737 C CA . VAL A 1 98 ? -7.094 -8.797 3.827 1.00 92.31 98 VAL A CA 1
ATOM 738 C C . VAL A 1 98 ? -6.574 -10.056 4.544 1.00 92.31 98 VAL A C 1
ATOM 740 O O . VAL A 1 98 ? -7.360 -10.948 4.857 1.00 92.31 98 VAL A O 1
ATOM 743 N N . ILE A 1 99 ? -5.279 -10.107 4.887 1.00 91.62 99 ILE A N 1
ATOM 744 C CA . ILE A 1 99 ? -4.702 -11.185 5.713 1.00 91.62 99 ILE A CA 1
ATOM 745 C C . ILE A 1 99 ? -5.231 -11.128 7.154 1.00 91.62 99 ILE A C 1
ATOM 747 O O . ILE A 1 99 ? -5.538 -12.170 7.733 1.00 91.62 99 ILE A O 1
ATOM 751 N N . LEU A 1 100 ? -5.323 -9.933 7.747 1.00 93.69 100 LEU A N 1
ATOM 752 C CA . LEU A 1 100 ? -5.829 -9.755 9.110 1.00 93.69 100 LEU A CA 1
ATOM 753 C C . LEU A 1 100 ? -7.288 -10.207 9.220 1.00 93.69 100 LEU A C 1
ATOM 755 O O . LEU A 1 100 ? -7.620 -10.968 10.127 1.00 93.69 100 LEU A O 1
ATOM 759 N N . TRP A 1 101 ? -8.134 -9.806 8.269 1.00 95.50 101 TRP A N 1
ATOM 760 C CA . TRP A 1 101 ? -9.526 -10.247 8.188 1.00 95.50 101 TRP A CA 1
ATOM 761 C C . TRP A 1 101 ? -9.637 -11.771 8.051 1.00 95.50 101 TRP A C 1
ATOM 763 O O . TRP A 1 101 ? -10.319 -12.392 8.859 1.00 95.50 101 TRP A O 1
ATOM 773 N N . ASP A 1 102 ? -8.919 -12.405 7.116 1.00 95.00 102 ASP A N 1
ATOM 774 C CA . ASP A 1 102 ? -8.993 -13.867 6.914 1.00 95.00 102 ASP A CA 1
ATOM 775 C C . ASP A 1 102 ? -8.553 -14.657 8.160 1.00 95.00 102 ASP A C 1
ATOM 777 O O . ASP A 1 102 ? -9.109 -15.708 8.469 1.00 95.00 102 ASP A O 1
ATOM 781 N N . ARG A 1 103 ? -7.595 -14.126 8.930 1.00 94.25 103 ARG A N 1
ATOM 782 C CA . ARG A 1 103 ? -7.144 -14.728 10.196 1.00 94.25 103 ARG A CA 1
ATOM 783 C C . ARG A 1 103 ? -8.098 -14.512 11.373 1.00 94.25 103 ARG A C 1
ATOM 785 O O . ARG A 1 103 ? -8.038 -15.282 12.329 1.00 94.25 103 ARG A O 1
ATOM 792 N N . THR A 1 104 ? -8.923 -13.466 11.345 1.00 95.44 104 THR A N 1
ATOM 793 C CA . THR A 1 104 ? -9.713 -13.026 12.512 1.00 95.44 104 THR A CA 1
ATOM 794 C C . THR A 1 104 ? -11.225 -13.093 12.325 1.00 95.44 104 THR A C 1
ATOM 796 O O . THR A 1 104 ? -11.946 -12.979 13.312 1.00 95.44 104 THR A O 1
ATOM 799 N N . ARG A 1 105 ? -11.721 -13.312 11.102 1.00 93.12 105 ARG A N 1
ATOM 800 C CA . ARG A 1 105 ? -13.152 -13.332 10.744 1.00 93.12 105 ARG A CA 1
ATOM 801 C C . ARG A 1 105 ? -14.026 -14.212 11.642 1.00 93.12 105 ARG A C 1
ATOM 803 O O . ARG A 1 105 ? -15.137 -13.807 11.967 1.00 93.12 105 ARG A O 1
ATOM 810 N N . ASP A 1 106 ? -13.498 -15.351 12.082 1.00 92.12 106 ASP A N 1
ATOM 811 C CA . ASP A 1 106 ? -14.205 -16.329 12.917 1.00 92.12 106 ASP A CA 1
ATOM 812 C C . ASP A 1 106 ? -13.755 -16.262 14.402 1.00 92.12 106 ASP A C 1
ATOM 814 O O . ASP A 1 106 ? -14.031 -17.167 15.187 1.00 92.12 106 ASP A O 1
ATOM 818 N N . SER A 1 107 ? -13.025 -15.204 14.791 1.00 93.38 107 SER A N 1
ATOM 819 C CA . SER A 1 107 ? -12.536 -14.956 16.158 1.00 93.38 107 SER A CA 1
ATOM 820 C C . SER A 1 107 ? -12.705 -13.490 16.591 1.00 93.38 107 SER A C 1
ATOM 822 O O . SER A 1 107 ? -13.756 -13.133 17.113 1.00 93.38 107 SER A O 1
ATOM 824 N N . LEU A 1 108 ? -11.699 -12.628 16.385 1.00 91.62 108 LEU A N 1
ATOM 825 C CA . LEU A 1 108 ? -11.732 -11.210 16.789 1.00 91.62 108 LEU A CA 1
ATOM 82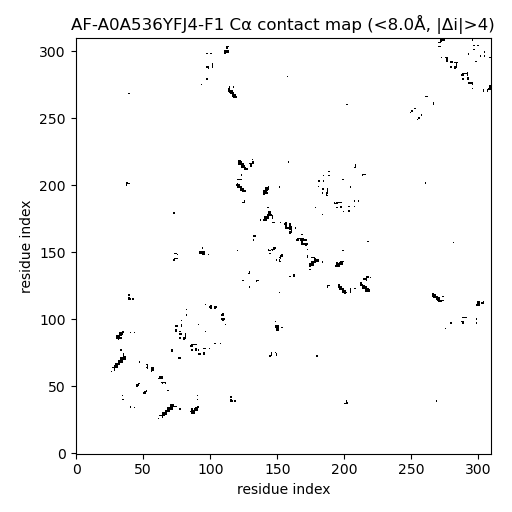6 C C . LEU A 1 108 ? -12.662 -10.342 15.918 1.00 91.62 108 LEU A C 1
ATOM 828 O O . LEU A 1 108 ? -12.980 -9.220 16.298 1.00 91.62 108 LEU A O 1
ATOM 832 N N . GLY A 1 109 ? -13.080 -10.833 14.748 1.00 91.19 109 GLY A N 1
ATOM 833 C CA . GLY A 1 109 ? -14.028 -10.152 13.864 1.00 91.19 109 GLY A CA 1
ATOM 834 C C . GLY A 1 109 ? -13.514 -8.833 13.278 1.00 91.19 109 GLY A C 1
ATOM 835 O O . GLY A 1 109 ? -14.317 -7.932 13.039 1.00 91.19 109 GLY A O 1
ATOM 836 N N . VAL A 1 110 ? -12.198 -8.692 13.062 1.00 93.38 110 VAL A N 1
ATOM 837 C CA . VAL A 1 110 ? -11.599 -7.430 12.597 1.00 93.38 110 VAL A CA 1
ATOM 838 C C . VAL A 1 110 ? -12.131 -7.064 11.212 1.00 93.38 110 VAL A C 1
ATOM 840 O O . VAL A 1 110 ? -12.102 -7.869 10.278 1.00 93.38 110 VAL A O 1
ATOM 843 N N . LYS A 1 111 ? -12.588 -5.817 11.072 1.00 91.31 111 LYS A N 1
ATOM 844 C CA . LYS A 1 111 ? -13.129 -5.256 9.833 1.00 91.31 111 LYS A CA 1
ATOM 845 C C . LYS A 1 111 ? -12.576 -3.866 9.554 1.00 91.31 111 LYS A C 1
ATOM 847 O O . LYS A 1 111 ? -12.152 -3.152 10.459 1.00 91.31 111 LYS A O 1
ATOM 852 N N . GLY A 1 112 ? -12.611 -3.481 8.283 1.00 88.56 112 GLY A N 1
ATOM 853 C CA . GLY A 1 112 ? -12.269 -2.133 7.851 1.00 88.56 112 GLY A CA 1
ATOM 854 C C . GLY A 1 112 ? -13.353 -1.138 8.265 1.00 88.56 112 GLY A C 1
ATOM 855 O O . GLY A 1 112 ? -14.544 -1.399 8.083 1.00 88.56 112 GLY A O 1
ATOM 856 N N . VAL A 1 113 ? -12.942 0.011 8.803 1.00 81.56 113 VAL A N 1
ATOM 857 C CA . VAL A 1 113 ? -13.852 1.124 9.130 1.00 81.56 113 VAL A CA 1
ATOM 858 C C . VAL A 1 113 ? -14.209 1.902 7.863 1.00 81.56 113 VAL A C 1
ATOM 860 O O . VAL A 1 113 ? -15.383 2.111 7.580 1.00 81.56 113 VAL A O 1
ATOM 863 N N . ALA A 1 114 ? -13.199 2.278 7.078 1.00 71.88 114 ALA A N 1
ATOM 864 C CA . ALA A 1 114 ? -13.327 2.959 5.795 1.00 71.88 114 ALA A CA 1
ATOM 865 C C . ALA A 1 114 ? -12.062 2.738 4.948 1.00 71.88 114 ALA A C 1
ATOM 867 O O . ALA A 1 114 ? -11.053 2.241 5.458 1.00 71.88 114 ALA A O 1
ATOM 868 N N . ALA A 1 115 ? -12.106 3.122 3.671 1.00 79.62 115 ALA A N 1
ATOM 869 C CA . ALA A 1 115 ? -10.882 3.454 2.944 1.00 79.62 115 ALA A CA 1
ATOM 870 C C . ALA A 1 115 ? -10.287 4.785 3.458 1.00 79.62 115 ALA A C 1
ATOM 872 O O . ALA A 1 115 ? -10.927 5.506 4.229 1.00 79.62 115 ALA A O 1
ATOM 873 N N . LEU A 1 116 ? -9.057 5.086 3.037 1.00 69.38 116 LEU A N 1
ATOM 874 C CA . LEU A 1 116 ? -8.390 6.366 3.302 1.00 69.38 116 LEU A CA 1
ATOM 875 C C . LEU A 1 116 ? -8.168 7.113 1.988 1.00 69.38 116 LEU A C 1
ATOM 877 O O . LEU A 1 116 ? -8.698 8.202 1.767 1.00 69.38 116 LEU A O 1
ATOM 881 N N . ASP A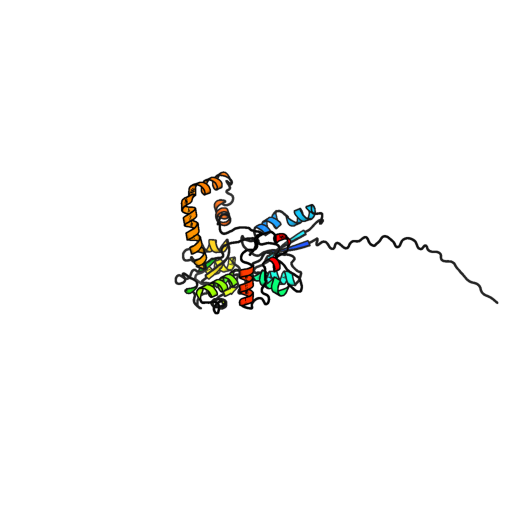 1 117 ? -7.447 6.473 1.074 1.00 68.69 117 ASP A N 1
ATOM 882 C CA . ASP A 1 117 ? -7.108 7.013 -0.229 1.00 68.69 117 ASP A CA 1
ATOM 883 C C . ASP A 1 117 ? -7.172 5.951 -1.335 1.00 68.69 117 ASP A C 1
ATOM 885 O O . ASP A 1 117 ? -7.186 4.741 -1.097 1.00 68.69 117 ASP A O 1
ATOM 889 N N . SER A 1 118 ? -7.212 6.457 -2.560 1.00 74.00 118 SER A N 1
ATOM 890 C CA . SER A 1 118 ? -6.817 5.778 -3.784 1.00 74.00 118 SER A CA 1
ATOM 891 C C . SER A 1 118 ? -5.661 6.593 -4.361 1.00 74.00 118 SER A C 1
ATOM 893 O O . SER A 1 118 ? -5.795 7.813 -4.478 1.00 74.00 118 SER A O 1
ATOM 895 N N . MET A 1 119 ? -4.522 5.960 -4.660 1.00 71.00 119 MET A N 1
ATOM 896 C CA . MET A 1 119 ? -3.342 6.627 -5.225 1.00 71.00 119 MET A CA 1
ATOM 897 C C . MET A 1 119 ? -2.498 5.682 -6.093 1.00 71.00 119 MET A C 1
ATOM 899 O O . MET A 1 119 ? -2.468 4.472 -5.838 1.00 71.00 119 MET A O 1
ATOM 903 N N . PRO A 1 120 ? -1.780 6.195 -7.111 1.00 69.75 120 PRO A N 1
ATOM 904 C CA . PRO A 1 120 ? -0.902 5.380 -7.934 1.00 69.75 120 PRO A CA 1
ATOM 905 C C . PRO A 1 120 ? 0.332 4.978 -7.124 1.00 69.75 120 PRO A C 1
ATOM 907 O O . PRO A 1 120 ? 0.972 5.806 -6.476 1.00 69.75 120 PRO A O 1
ATOM 910 N N . MET A 1 121 ? 0.692 3.701 -7.199 1.00 77.12 121 MET A N 1
ATOM 911 C CA . MET A 1 121 ? 1.926 3.165 -6.628 1.00 77.12 121 MET A CA 1
ATOM 912 C C . MET A 1 121 ? 2.904 2.914 -7.773 1.00 77.12 121 MET A C 1
ATOM 914 O O . MET A 1 121 ? 2.553 2.209 -8.722 1.00 77.12 121 MET A O 1
ATOM 918 N N . LEU A 1 122 ? 4.119 3.457 -7.703 1.00 85.88 122 LEU A N 1
ATOM 919 C CA . LEU A 1 122 ? 5.090 3.350 -8.795 1.00 85.88 122 LEU A CA 1
ATOM 920 C C . LEU A 1 122 ? 6.216 2.366 -8.451 1.00 85.88 122 LEU A C 1
ATOM 922 O O . LEU A 1 122 ? 6.834 2.447 -7.387 1.00 85.88 122 LEU A O 1
ATOM 926 N N . LEU A 1 123 ? 6.527 1.465 -9.390 1.00 91.62 123 LEU A N 1
ATOM 927 C CA . LEU A 1 123 ? 7.808 0.755 -9.410 1.00 91.62 123 LEU A CA 1
ATOM 928 C C . LEU A 1 123 ? 8.805 1.590 -10.208 1.00 91.62 123 LEU A C 1
ATOM 930 O O . LEU A 1 123 ? 8.748 1.621 -11.442 1.00 91.62 123 LEU A O 1
ATOM 934 N N . ASN A 1 124 ? 9.717 2.244 -9.502 1.00 94.44 124 ASN A N 1
ATOM 935 C CA . ASN A 1 124 ? 10.808 3.002 -10.093 1.00 94.44 124 ASN A CA 1
ATOM 936 C C . ASN A 1 124 ? 12.067 2.139 -10.195 1.00 94.44 124 ASN A C 1
ATOM 938 O O . ASN A 1 124 ? 12.329 1.302 -9.334 1.00 94.44 124 ASN A O 1
ATOM 942 N N . THR A 1 125 ? 12.878 2.356 -11.228 1.00 94.94 125 THR A N 1
ATOM 943 C CA . THR A 1 125 ? 14.188 1.718 -11.395 1.00 94.94 125 THR A CA 1
ATOM 944 C C . THR A 1 125 ? 15.231 2.702 -11.903 1.00 94.94 125 THR A C 1
ATOM 946 O O . THR A 1 125 ? 14.934 3.584 -12.710 1.00 94.94 125 THR A O 1
ATOM 949 N N . ARG A 1 126 ? 16.479 2.513 -11.464 1.00 95.31 126 ARG A N 1
ATOM 950 C CA . ARG A 1 126 ? 17.661 3.166 -12.049 1.00 95.31 126 ARG A CA 1
ATOM 951 C C . ARG A 1 126 ? 18.330 2.339 -13.153 1.00 95.31 126 ARG A C 1
ATOM 953 O O . ARG A 1 126 ? 19.197 2.862 -13.845 1.00 95.31 126 ARG A O 1
ATOM 960 N N . ASN A 1 127 ? 17.953 1.070 -13.340 1.00 94.88 127 ASN A N 1
ATOM 961 C CA . ASN A 1 127 ? 18.574 0.181 -14.325 1.00 94.88 127 ASN A CA 1
ATOM 962 C C . ASN A 1 127 ? 18.216 0.651 -15.756 1.00 94.88 127 ASN A C 1
ATOM 964 O O . ASN A 1 127 ? 17.029 0.673 -16.092 1.00 94.88 127 ASN A O 1
ATOM 968 N N . PRO A 1 128 ? 19.177 1.085 -16.601 1.00 93.69 128 PRO A N 1
ATOM 969 C CA . PRO A 1 128 ? 18.891 1.644 -17.930 1.00 93.69 128 PRO A CA 1
ATOM 970 C C . PRO A 1 128 ? 18.311 0.619 -18.912 1.00 93.69 128 PRO A C 1
ATOM 972 O O . PRO A 1 128 ? 17.603 1.004 -19.844 1.00 93.69 128 PRO A O 1
ATOM 975 N N . SER A 1 129 ? 18.575 -0.670 -18.692 1.00 94.44 129 SER A N 1
ATOM 976 C CA . SER A 1 129 ? 18.043 -1.759 -19.515 1.00 94.44 129 SER A CA 1
ATOM 977 C C . SER A 1 129 ? 16.569 -2.047 -19.223 1.00 94.44 129 SER A C 1
ATOM 979 O O . SER A 1 129 ? 15.865 -2.533 -20.103 1.00 94.44 129 SER A O 1
ATOM 981 N N . VAL A 1 130 ? 16.087 -1.712 -18.020 1.00 94.06 130 VAL A N 1
ATOM 982 C CA . VAL A 1 130 ? 14.709 -1.982 -17.597 1.00 94.06 130 VAL A CA 1
ATOM 983 C C . VAL A 1 130 ? 13.804 -0.816 -18.000 1.00 94.06 130 VAL A C 1
ATOM 985 O O . VAL A 1 130 ? 13.977 0.319 -17.541 1.00 94.06 130 VAL A O 1
ATOM 988 N N . LYS A 1 131 ? 12.833 -1.099 -18.877 1.00 86.44 131 LYS A N 1
ATOM 989 C CA . LYS A 1 131 ? 11.831 -0.140 -19.388 1.00 86.44 131 LYS A CA 1
ATOM 990 C C . LYS A 1 131 ? 10.407 -0.544 -19.005 1.00 86.44 131 LYS A C 1
ATOM 992 O O . LYS A 1 131 ? 9.522 0.299 -18.903 1.00 86.44 131 LYS A O 1
ATOM 997 N N . THR A 1 132 ? 10.202 -1.830 -18.772 1.00 85.69 132 THR A N 1
ATOM 998 C CA . THR A 1 132 ? 8.968 -2.478 -18.347 1.00 85.69 132 THR A CA 1
ATOM 999 C C . THR A 1 132 ? 9.309 -3.578 -17.344 1.00 85.69 132 THR A C 1
ATOM 1001 O O . THR A 1 132 ? 10.450 -4.037 -17.275 1.00 85.69 132 THR A O 1
ATOM 1004 N N . ILE A 1 133 ? 8.316 -4.100 -16.622 1.00 89.06 133 ILE A N 1
ATOM 1005 C CA . ILE A 1 133 ? 8.524 -5.301 -15.797 1.00 89.06 133 ILE A CA 1
ATOM 1006 C C . ILE A 1 133 ? 8.961 -6.541 -16.602 1.00 89.06 133 ILE A C 1
ATOM 1008 O O . ILE A 1 133 ? 9.481 -7.479 -16.013 1.00 89.06 133 ILE A O 1
ATOM 1012 N N . LYS A 1 134 ? 8.798 -6.562 -17.935 1.00 90.56 134 LYS A N 1
ATOM 1013 C CA . LYS A 1 134 ? 9.264 -7.674 -18.786 1.00 90.56 134 LYS A CA 1
ATOM 1014 C C . LYS A 1 134 ? 10.781 -7.710 -18.968 1.00 90.56 134 LYS A C 1
ATOM 1016 O O . LYS A 1 134 ? 11.306 -8.756 -19.333 1.00 90.56 134 LYS A O 1
ATOM 1021 N N . ASP A 1 135 ? 11.457 -6.605 -18.666 1.00 94.50 135 ASP A N 1
ATOM 1022 C CA . ASP A 1 135 ? 12.907 -6.454 -18.796 1.00 94.50 135 ASP A CA 1
ATOM 1023 C C . ASP A 1 135 ? 13.659 -6.760 -17.483 1.00 94.50 135 ASP A C 1
ATOM 1025 O O . ASP A 1 135 ? 14.887 -6.734 -17.461 1.00 94.50 135 ASP A O 1
ATOM 1029 N N . LEU A 1 136 ? 12.935 -7.016 -16.384 1.00 95.38 136 LEU A N 1
ATOM 1030 C CA . LEU A 1 136 ? 13.512 -7.362 -15.081 1.00 95.38 136 LEU A CA 1
ATOM 1031 C C . LEU A 1 136 ? 14.179 -8.744 -15.108 1.00 95.38 136 LEU A C 1
ATOM 1033 O O . LEU A 1 136 ? 13.644 -9.701 -15.675 1.00 95.38 136 LEU A O 1
ATOM 1037 N N . THR A 1 137 ? 15.317 -8.859 -14.426 1.00 95.06 137 THR A N 1
ATOM 1038 C CA . THR A 1 137 ? 16.139 -10.078 -14.371 1.00 95.06 137 THR A CA 1
ATOM 1039 C C . THR A 1 137 ? 16.495 -10.461 -12.935 1.00 95.06 137 THR A C 1
ATOM 1041 O O . THR A 1 137 ? 16.401 -9.637 -12.032 1.00 95.06 137 THR A O 1
ATOM 1044 N N . ASP A 1 138 ? 17.015 -11.672 -12.713 1.00 94.31 138 ASP A N 1
ATOM 1045 C CA . ASP A 1 138 ? 17.469 -12.129 -11.383 1.00 94.31 138 ASP A CA 1
ATOM 1046 C C . ASP A 1 138 ? 18.647 -11.315 -10.796 1.00 94.31 138 ASP A C 1
ATOM 1048 O O . ASP A 1 138 ? 19.040 -11.524 -9.644 1.00 94.31 138 ASP A O 1
ATOM 1052 N N . GLN A 1 139 ? 19.225 -10.388 -11.570 1.00 94.00 139 GLN A N 1
ATOM 1053 C CA . GLN A 1 139 ? 20.214 -9.411 -11.100 1.00 94.00 139 GLN A CA 1
ATOM 1054 C C . GLN A 1 139 ? 19.568 -8.172 -10.463 1.00 94.00 139 GLN A C 1
ATOM 1056 O O . GLN A 1 139 ? 20.233 -7.448 -9.725 1.00 94.00 139 GLN A O 1
ATOM 1061 N N . ASP A 1 140 ? 18.284 -7.921 -10.722 1.00 97.00 140 ASP A N 1
ATOM 1062 C CA . ASP A 1 140 ? 17.558 -6.804 -10.136 1.00 97.00 140 ASP A CA 1
ATOM 1063 C C . ASP A 1 140 ? 17.164 -7.089 -8.680 1.00 97.00 140 ASP A C 1
ATOM 1065 O O . ASP A 1 140 ? 16.935 -8.229 -8.263 1.00 97.00 140 ASP A O 1
ATOM 1069 N N . ARG A 1 141 ? 17.075 -6.023 -7.882 1.00 97.81 141 ARG A N 1
ATOM 1070 C CA . ARG A 1 141 ? 16.604 -6.074 -6.492 1.00 97.81 141 ARG A CA 1
ATOM 1071 C C . ARG A 1 141 ? 15.565 -4.990 -6.289 1.00 97.81 141 ARG A C 1
ATOM 1073 O O . ARG A 1 141 ? 15.853 -3.808 -6.495 1.00 97.81 141 ARG A O 1
ATOM 1080 N N . ILE A 1 142 ? 14.365 -5.411 -5.899 1.00 97.56 142 ILE A N 1
ATOM 1081 C CA . ILE A 1 142 ? 13.198 -4.550 -5.728 1.00 97.56 142 ILE A CA 1
ATOM 1082 C C . ILE A 1 142 ? 13.003 -4.291 -4.237 1.00 97.56 142 ILE A C 1
ATOM 1084 O O . ILE A 1 142 ? 12.454 -5.126 -3.518 1.00 97.56 142 ILE A O 1
ATOM 1088 N N . ALA A 1 143 ? 13.426 -3.122 -3.768 1.00 96.94 143 ALA A N 1
ATOM 1089 C CA . ALA A 1 143 ? 13.067 -2.659 -2.436 1.00 96.94 143 ALA A CA 1
ATOM 1090 C C . ALA A 1 143 ? 11.545 -2.465 -2.327 1.00 96.94 143 ALA A C 1
ATOM 1092 O O . ALA A 1 143 ? 10.906 -1.990 -3.268 1.00 96.94 143 ALA A O 1
ATOM 1093 N N . MET A 1 144 ? 10.964 -2.813 -1.179 1.00 93.12 144 MET A N 1
ATOM 1094 C CA . MET A 1 144 ? 9.602 -2.436 -0.780 1.00 93.12 144 MET A CA 1
ATOM 1095 C C . MET A 1 144 ? 9.402 -2.662 0.722 1.00 93.12 144 MET A C 1
ATOM 1097 O O . MET A 1 144 ? 10.059 -3.513 1.319 1.00 93.12 144 MET A O 1
ATOM 1101 N N . ALA A 1 145 ? 8.442 -1.963 1.325 1.00 84.50 145 ALA A N 1
ATOM 1102 C CA . ALA A 1 145 ? 7.966 -2.304 2.661 1.00 84.50 145 ALA A CA 1
ATOM 1103 C C . ALA A 1 145 ? 6.996 -3.501 2.586 1.00 84.50 145 ALA A C 1
ATOM 1105 O O . ALA A 1 145 ? 6.071 -3.501 1.771 1.00 84.50 145 ALA A O 1
ATOM 1106 N N . GLY A 1 146 ? 7.184 -4.512 3.437 1.00 80.94 146 GLY A N 1
ATOM 1107 C CA . GLY A 1 146 ? 6.271 -5.649 3.608 1.00 80.94 146 GLY A CA 1
ATOM 1108 C C . GLY A 1 146 ? 6.230 -6.631 2.431 1.00 80.94 146 GLY A C 1
ATOM 1109 O O . GLY A 1 146 ? 5.169 -6.848 1.848 1.00 80.94 146 GLY A O 1
ATOM 1110 N N . VAL A 1 147 ? 7.363 -7.248 2.080 1.00 87.19 147 VAL A N 1
ATOM 1111 C CA . VAL A 1 147 ? 7.444 -8.260 1.001 1.00 87.19 147 VAL A CA 1
ATOM 1112 C C . VAL A 1 147 ? 6.349 -9.336 1.101 1.00 87.19 147 VAL A C 1
ATOM 1114 O O . VAL A 1 147 ? 5.973 -9.764 2.191 1.00 87.19 147 VAL A O 1
ATOM 1117 N N . LYS A 1 148 ? 5.820 -9.778 -0.049 1.00 81.94 148 LYS A N 1
ATOM 1118 C CA . LYS A 1 148 ? 4.700 -10.739 -0.215 1.00 81.94 148 LYS A CA 1
ATOM 1119 C C . LYS A 1 148 ? 3.338 -10.349 0.385 1.00 81.94 148 LYS A C 1
ATOM 1121 O O . LYS A 1 148 ? 2.336 -10.977 0.027 1.00 81.94 148 LYS A O 1
ATOM 1126 N N . VAL A 1 149 ? 3.264 -9.359 1.279 1.00 77.75 149 VAL A N 1
ATOM 1127 C CA . VAL A 1 149 ? 2.047 -9.027 2.048 1.00 77.75 149 VAL A CA 1
ATOM 1128 C C . VAL A 1 149 ? 1.535 -7.604 1.859 1.00 77.75 149 VAL A C 1
ATOM 1130 O O . VAL A 1 149 ? 0.347 -7.385 2.053 1.00 77.75 149 VAL A O 1
ATOM 1133 N N . SER A 1 150 ? 2.370 -6.648 1.458 1.00 81.62 150 SER A N 1
ATOM 1134 C CA . SER A 1 150 ? 1.960 -5.257 1.248 1.00 81.62 150 SER A CA 1
ATOM 1135 C C . SER A 1 150 ? 1.190 -5.044 -0.057 1.00 81.62 150 SER A C 1
ATOM 1137 O O . SER A 1 150 ? 1.197 -5.885 -0.960 1.00 81.62 150 SER A O 1
ATOM 1139 N N . SER A 1 151 ? 0.550 -3.878 -0.186 1.00 78.12 151 SER A N 1
ATOM 1140 C CA . SER A 1 151 ? -0.095 -3.460 -1.436 1.00 78.12 151 SER A CA 1
ATOM 1141 C C . SER A 1 151 ? 0.893 -3.429 -2.611 1.00 78.12 151 SER A C 1
ATOM 1143 O O . SER A 1 151 ? 0.532 -3.846 -3.708 1.00 78.12 151 SER A O 1
ATOM 1145 N N . GLN A 1 152 ? 2.150 -3.026 -2.381 1.00 83.12 152 GLN A N 1
ATOM 1146 C CA . GLN A 1 152 ? 3.243 -3.079 -3.359 1.00 83.12 152 GLN A CA 1
ATOM 1147 C C . GLN A 1 152 ? 3.467 -4.513 -3.852 1.00 83.12 152 GLN A C 1
ATOM 1149 O O . GLN A 1 152 ? 3.434 -4.774 -5.054 1.00 83.12 152 GLN A O 1
ATOM 1154 N N . ALA A 1 153 ? 3.658 -5.455 -2.922 1.00 86.38 153 ALA A N 1
ATOM 1155 C CA . ALA A 1 153 ? 3.939 -6.847 -3.251 1.00 86.38 153 ALA A CA 1
ATOM 1156 C C . ALA A 1 153 ? 2.799 -7.480 -4.060 1.00 86.38 153 ALA A C 1
ATOM 1158 O O . ALA A 1 153 ? 3.043 -8.094 -5.095 1.00 86.38 153 ALA A O 1
ATOM 1159 N N . VAL A 1 154 ? 1.545 -7.272 -3.647 1.00 80.88 154 VAL A N 1
ATOM 1160 C CA . VAL A 1 154 ? 0.387 -7.816 -4.374 1.00 80.88 154 VAL A CA 1
ATOM 1161 C C . VAL A 1 154 ? 0.191 -7.138 -5.730 1.00 80.88 154 VAL A C 1
ATOM 1163 O O . VAL A 1 154 ? -0.160 -7.809 -6.696 1.00 80.88 154 VAL A O 1
ATOM 1166 N N . THR A 1 155 ? 0.471 -5.838 -5.848 1.00 84.56 155 THR A N 1
ATOM 1167 C CA . THR A 1 155 ? 0.409 -5.133 -7.140 1.00 84.56 155 THR A CA 1
ATOM 1168 C C . THR A 1 155 ? 1.485 -5.644 -8.101 1.00 84.56 155 THR A C 1
ATOM 1170 O O . THR A 1 155 ? 1.205 -5.832 -9.283 1.00 84.56 155 THR A O 1
ATOM 1173 N N . LEU A 1 156 ? 2.688 -5.959 -7.605 1.00 89.81 156 LEU A N 1
ATOM 1174 C CA . LEU A 1 156 ? 3.741 -6.600 -8.399 1.00 89.81 156 LEU A CA 1
ATOM 1175 C C . LEU A 1 156 ? 3.332 -8.012 -8.845 1.00 89.81 156 LEU A C 1
ATOM 1177 O O . LEU A 1 156 ? 3.580 -8.384 -9.990 1.00 89.81 156 LEU A O 1
ATOM 1181 N N . GLN A 1 157 ? 2.667 -8.771 -7.972 1.00 87.50 157 GLN A N 1
ATOM 1182 C CA . GLN A 1 157 ? 2.172 -10.116 -8.274 1.00 87.50 157 GLN A CA 1
ATOM 1183 C C . GLN A 1 157 ? 1.045 -10.104 -9.321 1.00 87.50 157 GLN A C 1
ATOM 1185 O O . GLN A 1 157 ? 1.073 -10.883 -10.274 1.00 87.50 157 GLN A O 1
ATOM 1190 N N . LEU A 1 158 ? 0.094 -9.170 -9.200 1.00 77.81 158 LEU A N 1
ATOM 1191 C CA . LEU A 1 158 ? -0.951 -8.911 -10.198 1.00 77.81 158 LEU A CA 1
ATOM 1192 C C . LEU A 1 158 ? -0.351 -8.505 -11.550 1.00 77.81 158 LEU A C 1
ATOM 1194 O O . LEU A 1 158 ? -0.754 -9.020 -12.592 1.00 77.81 158 LEU A O 1
ATOM 1198 N N . ALA A 1 159 ? 0.639 -7.611 -11.542 1.00 83.75 159 ALA A N 1
ATOM 1199 C CA . ALA A 1 159 ? 1.324 -7.180 -12.753 1.00 83.75 159 ALA A CA 1
ATOM 1200 C C . ALA A 1 159 ? 2.133 -8.312 -13.400 1.00 83.75 159 ALA A C 1
ATOM 1202 O O . ALA A 1 159 ? 2.173 -8.419 -14.625 1.00 83.75 159 ALA A O 1
ATOM 1203 N N . SER A 1 160 ? 2.735 -9.190 -12.594 1.00 89.56 160 SER A N 1
ATOM 1204 C CA . SER A 1 160 ? 3.405 -10.392 -13.084 1.00 89.56 160 SER A CA 1
ATOM 1205 C C . SER A 1 160 ? 2.422 -11.368 -13.738 1.00 89.56 160 SER A C 1
ATOM 1207 O O . SER A 1 160 ? 2.649 -11.796 -14.869 1.00 89.56 160 SER A O 1
ATOM 1209 N N . ALA A 1 161 ? 1.287 -11.653 -13.089 1.00 79.25 161 ALA A N 1
ATOM 1210 C CA . ALA A 1 161 ? 0.216 -12.461 -13.674 1.00 79.25 161 ALA A CA 1
ATOM 1211 C C . ALA A 1 161 ? -0.260 -11.876 -15.019 1.00 79.25 161 ALA A C 1
ATOM 1213 O O . ALA A 1 161 ? -0.324 -12.582 -16.022 1.00 79.25 161 ALA A O 1
ATOM 1214 N N . GLN A 1 162 ? -0.474 -10.558 -15.089 1.00 76.25 162 GLN A N 1
ATOM 1215 C CA . GLN A 1 162 ? -0.865 -9.878 -16.328 1.00 76.25 162 GLN A CA 1
ATOM 1216 C C . GLN A 1 162 ? 0.220 -9.928 -17.424 1.00 76.25 162 GLN A C 1
ATOM 1218 O O . GLN A 1 162 ? -0.100 -10.009 -18.610 1.00 76.25 162 GLN A O 1
ATOM 1223 N N . ALA A 1 163 ? 1.504 -9.859 -17.061 1.00 81.00 163 ALA A N 1
ATOM 1224 C CA . ALA A 1 163 ? 2.607 -9.796 -18.021 1.00 81.00 163 ALA A CA 1
ATOM 1225 C C . ALA A 1 163 ? 3.089 -11.167 -18.528 1.00 81.00 163 ALA A C 1
ATOM 1227 O O . ALA A 1 163 ? 3.604 -11.227 -19.650 1.00 81.00 163 ALA A O 1
ATOM 1228 N N . PHE A 1 164 ? 2.934 -12.229 -17.727 1.00 86.38 164 PHE A N 1
ATOM 1229 C CA . PHE A 1 164 ? 3.490 -13.570 -17.977 1.00 86.38 164 PHE A CA 1
ATOM 1230 C C . PHE A 1 164 ? 2.477 -14.722 -17.796 1.00 86.38 164 PHE A C 1
ATOM 1232 O O . PHE A 1 164 ? 2.863 -15.889 -17.874 1.00 86.38 164 PHE A O 1
ATOM 1239 N N . GLY A 1 165 ? 1.198 -14.421 -17.560 1.00 80.19 165 GLY A N 1
ATOM 1240 C CA . GLY A 1 165 ? 0.135 -15.394 -17.288 1.00 80.19 165 GLY A CA 1
ATOM 1241 C C . GLY A 1 165 ? 0.009 -15.754 -15.803 1.00 80.19 165 GLY A C 1
ATOM 1242 O O . GLY A 1 165 ? 0.990 -15.725 -15.059 1.00 80.19 165 GLY A O 1
ATOM 1243 N N . ASP A 1 166 ? -1.200 -16.130 -15.376 1.00 78.19 166 ASP A N 1
ATOM 1244 C CA . ASP A 1 166 ? -1.578 -16.270 -13.960 1.00 78.19 166 ASP A CA 1
ATOM 1245 C C . ASP A 1 166 ? -0.665 -17.194 -13.143 1.00 78.19 166 ASP A C 1
ATOM 1247 O O . ASP A 1 166 ? -0.336 -16.881 -12.003 1.00 78.19 166 ASP A O 1
ATOM 1251 N N . ALA A 1 167 ? -0.180 -18.295 -13.728 1.00 89.31 167 ALA A N 1
ATOM 1252 C CA . ALA A 1 167 ? 0.746 -19.220 -13.066 1.00 89.31 167 ALA A CA 1
ATOM 1253 C C . ALA A 1 167 ? 2.087 -18.572 -12.657 1.00 89.31 167 ALA A C 1
ATOM 1255 O O . ALA A 1 167 ? 2.772 -19.077 -11.772 1.00 89.31 167 ALA A O 1
ATOM 1256 N N . ASN A 1 168 ? 2.449 -17.443 -13.274 1.00 91.88 168 ASN A N 1
ATOM 1257 C CA . ASN A 1 168 ? 3.666 -16.682 -13.004 1.00 91.88 168 ASN A CA 1
ATOM 1258 C C . ASN A 1 168 ? 3.435 -15.497 -12.046 1.00 91.88 168 ASN A C 1
ATOM 1260 O O . ASN A 1 168 ? 4.265 -14.588 -11.992 1.00 91.88 168 ASN A O 1
ATOM 1264 N N . TRP A 1 169 ? 2.342 -15.469 -11.273 1.00 87.50 169 TRP A N 1
ATOM 1265 C CA . TRP A 1 169 ? 2.057 -14.372 -10.337 1.00 87.50 169 TRP A CA 1
ATOM 1266 C C . TRP A 1 169 ? 3.206 -14.086 -9.352 1.00 87.50 169 TRP A C 1
ATOM 1268 O O . TRP A 1 169 ? 3.476 -12.930 -9.051 1.00 87.50 169 TRP A O 1
ATOM 1278 N N . SER A 1 170 ? 3.933 -15.107 -8.891 1.00 93.81 170 SER A N 1
ATOM 1279 C CA . SER A 1 170 ? 5.028 -14.977 -7.914 1.00 93.81 170 SER A CA 1
ATOM 1280 C C . SER A 1 170 ? 6.415 -14.763 -8.534 1.00 93.81 170 SER A C 1
ATOM 1282 O O . SER A 1 170 ? 7.407 -14.743 -7.807 1.00 93.81 170 SER A O 1
ATOM 1284 N N . LYS A 1 171 ? 6.519 -14.589 -9.862 1.00 94.50 171 LYS A N 1
ATOM 1285 C CA . LYS A 1 171 ? 7.791 -14.589 -10.619 1.00 94.50 171 LYS A CA 1
ATOM 1286 C C . LYS A 1 171 ? 8.845 -13.588 -10.127 1.00 94.50 171 LYS A C 1
ATOM 1288 O O . LYS A 1 171 ? 10.017 -13.784 -10.421 1.00 94.50 171 LYS A O 1
ATOM 1293 N N . PHE A 1 172 ? 8.453 -12.530 -9.421 1.00 95.56 172 PHE A N 1
ATOM 1294 C CA . PHE A 1 172 ? 9.371 -11.511 -8.902 1.00 95.56 172 PHE A CA 1
ATOM 1295 C C . PHE A 1 172 ? 9.604 -11.576 -7.388 1.00 95.56 172 PHE A C 1
ATOM 1297 O O . PHE A 1 172 ? 10.439 -10.826 -6.885 1.00 95.56 172 PHE A O 1
ATOM 1304 N N . ASP A 1 173 ? 8.906 -12.451 -6.654 1.00 95.25 173 ASP A N 1
ATOM 1305 C CA . ASP A 1 173 ? 8.943 -12.494 -5.185 1.00 95.25 173 ASP A CA 1
ATOM 1306 C C . ASP A 1 173 ? 10.368 -12.680 -4.633 1.00 95.25 173 ASP A C 1
ATOM 1308 O O . ASP A 1 173 ? 10.716 -12.078 -3.616 1.00 95.25 173 ASP A O 1
ATOM 1312 N N . HIS A 1 174 ? 11.205 -13.484 -5.299 1.00 95.81 174 HIS A N 1
ATOM 1313 C CA . HIS A 1 174 ? 12.590 -13.765 -4.888 1.00 95.81 174 HIS A CA 1
ATOM 1314 C C . HIS A 1 174 ? 13.550 -12.586 -5.084 1.00 95.81 174 HIS A C 1
ATOM 1316 O O . HIS A 1 174 ? 14.632 -12.588 -4.505 1.00 95.81 174 HIS A O 1
ATOM 1322 N N . MET A 1 175 ? 13.158 -11.579 -5.868 1.00 96.88 175 MET A N 1
ATOM 1323 C CA . MET A 1 175 ? 13.931 -10.352 -6.089 1.00 96.88 175 MET A CA 1
ATOM 1324 C C . MET A 1 175 ? 13.567 -9.246 -5.085 1.00 96.88 175 MET A C 1
ATOM 1326 O O . MET A 1 175 ? 14.182 -8.176 -5.099 1.00 96.88 175 MET A O 1
ATOM 1330 N N . THR A 1 176 ? 12.535 -9.456 -4.256 1.00 96.44 176 THR A N 1
ATOM 1331 C CA . THR A 1 176 ? 12.023 -8.429 -3.339 1.00 96.44 176 THR A CA 1
ATOM 1332 C C . THR A 1 176 ? 12.835 -8.350 -2.045 1.00 96.44 176 THR A C 1
ATOM 1334 O O . THR A 1 176 ? 13.168 -9.367 -1.438 1.00 96.44 176 THR A O 1
ATOM 1337 N N . VAL A 1 177 ? 13.143 -7.129 -1.603 1.00 96.88 177 VAL A N 1
ATOM 1338 C CA . VAL A 1 177 ? 13.942 -6.852 -0.401 1.00 96.88 177 VAL A CA 1
ATOM 1339 C C . VAL A 1 177 ? 13.135 -5.971 0.551 1.00 96.88 177 VAL A C 1
ATOM 1341 O O . VAL A 1 177 ? 12.705 -4.878 0.178 1.00 96.88 177 VAL A O 1
ATOM 1344 N N . ASN A 1 178 ? 12.925 -6.443 1.784 1.00 94.62 178 ASN A N 1
ATOM 1345 C CA . ASN A 1 178 ? 12.129 -5.726 2.781 1.00 94.62 178 ASN A CA 1
ATOM 1346 C C . ASN A 1 178 ? 12.912 -4.554 3.386 1.00 94.62 178 ASN A C 1
ATOM 1348 O O . ASN A 1 178 ? 13.923 -4.774 4.051 1.00 94.62 178 ASN A O 1
ATOM 1352 N N . MET A 1 179 ? 12.434 -3.324 3.199 1.00 92.69 179 MET A N 1
ATOM 1353 C CA . MET A 1 179 ? 13.013 -2.128 3.823 1.00 92.69 179 MET A CA 1
ATOM 1354 C C . MET A 1 179 ? 12.034 -0.947 3.834 1.00 92.69 179 MET A C 1
ATOM 1356 O O . MET A 1 179 ? 11.142 -0.850 2.993 1.00 92.69 179 MET A O 1
ATOM 1360 N N . ALA A 1 180 ? 12.213 -0.029 4.787 1.00 87.88 180 ALA A N 1
ATOM 1361 C CA . ALA A 1 180 ? 11.406 1.185 4.891 1.00 87.88 180 ALA A CA 1
ATOM 1362 C C . ALA A 1 180 ? 11.709 2.170 3.746 1.00 87.88 180 ALA A C 1
ATOM 1364 O O . ALA A 1 180 ? 12.865 2.325 3.345 1.00 87.88 180 ALA A O 1
ATOM 1365 N N . HIS A 1 181 ? 10.688 2.890 3.268 1.00 87.88 181 HIS A N 1
ATOM 1366 C CA . HIS A 1 181 ? 10.808 3.784 2.109 1.00 87.88 181 HIS A CA 1
ATOM 1367 C C . HIS A 1 181 ? 11.962 4.814 2.189 1.00 87.88 181 HIS A C 1
ATOM 1369 O O . HIS A 1 181 ? 12.679 4.930 1.197 1.00 87.88 181 HIS A O 1
ATOM 1375 N N . PRO A 1 182 ? 12.248 5.499 3.321 1.00 88.62 182 PRO A N 1
ATOM 1376 C CA . PRO A 1 182 ? 13.392 6.418 3.401 1.00 88.62 182 PRO A CA 1
ATOM 1377 C C . PRO A 1 182 ? 14.747 5.736 3.146 1.00 88.62 182 PRO A C 1
ATOM 1379 O O . PRO A 1 182 ? 15.604 6.283 2.454 1.00 88.62 182 PRO A O 1
ATOM 1382 N N . THR A 1 183 ? 14.933 4.519 3.666 1.00 90.88 183 THR A N 1
ATOM 1383 C CA . THR A 1 183 ? 16.139 3.705 3.449 1.00 90.88 183 THR A CA 1
ATOM 1384 C C . THR A 1 183 ? 16.207 3.192 2.012 1.00 90.88 183 THR A C 1
ATOM 1386 O O . THR A 1 183 ? 17.277 3.188 1.407 1.00 90.88 183 THR A O 1
ATOM 1389 N N . ALA A 1 184 ? 15.064 2.811 1.441 1.00 94.81 184 ALA A N 1
ATOM 1390 C CA . ALA A 1 184 ? 14.961 2.344 0.065 1.00 94.81 184 ALA A CA 1
ATOM 1391 C C . ALA A 1 184 ? 15.302 3.430 -0.966 1.00 94.81 184 ALA A C 1
ATOM 1393 O O . ALA A 1 184 ? 16.019 3.136 -1.918 1.00 94.81 184 ALA A O 1
ATOM 1394 N N . VAL A 1 185 ? 14.889 4.685 -0.746 1.00 94.31 185 VAL A N 1
ATOM 1395 C CA . VAL A 1 185 ? 15.302 5.832 -1.579 1.00 94.31 185 VAL A CA 1
ATOM 1396 C C . VAL A 1 185 ? 16.826 5.990 -1.554 1.00 94.31 185 VAL A C 1
ATOM 1398 O O . VAL A 1 185 ? 17.464 6.049 -2.603 1.00 94.31 185 VAL A O 1
ATOM 1401 N N . GLN A 1 186 ? 17.439 5.990 -0.364 1.00 94.06 186 GLN A N 1
ATOM 1402 C CA . GLN A 1 186 ? 18.900 6.093 -0.222 1.00 94.06 186 GLN A CA 1
ATOM 1403 C C . GLN A 1 186 ? 19.633 4.928 -0.907 1.00 94.06 186 GLN A C 1
ATOM 1405 O O . GLN A 1 186 ? 20.662 5.132 -1.554 1.00 94.06 186 GLN A O 1
ATOM 1410 N N . ALA A 1 187 ? 19.094 3.712 -0.795 1.00 96.50 187 ALA A N 1
ATOM 1411 C CA . ALA A 1 187 ? 19.640 2.530 -1.446 1.00 96.50 187 ALA A CA 1
ATOM 1412 C C . ALA A 1 187 ? 19.509 2.607 -2.977 1.00 96.50 187 ALA A C 1
ATOM 1414 O O . ALA A 1 187 ? 20.495 2.374 -3.669 1.00 96.50 187 ALA A O 1
ATOM 1415 N N . LEU A 1 188 ? 18.339 2.981 -3.505 1.00 96.81 188 LEU A N 1
ATOM 1416 C CA . LEU A 1 188 ? 18.082 3.101 -4.943 1.00 96.81 188 LEU A CA 1
ATOM 1417 C C . LEU A 1 188 ? 18.999 4.133 -5.609 1.00 96.81 188 LEU A C 1
ATOM 1419 O O . LEU A 1 188 ? 19.507 3.886 -6.700 1.00 96.81 188 LEU A O 1
ATOM 1423 N N . LEU A 1 189 ? 19.219 5.278 -4.957 1.00 93.69 189 LEU A N 1
ATOM 1424 C CA . LEU A 1 189 ? 20.033 6.375 -5.491 1.00 93.69 189 LEU A CA 1
ATOM 1425 C C . LEU A 1 189 ? 21.549 6.131 -5.366 1.00 93.69 189 LEU A C 1
ATOM 1427 O O . LEU A 1 189 ? 22.342 6.825 -6.003 1.00 93.69 189 LEU A O 1
ATOM 1431 N N . SER A 1 190 ? 21.973 5.141 -4.576 1.00 93.44 190 SER A N 1
ATOM 1432 C CA . SER A 1 190 ? 23.384 4.790 -4.411 1.00 93.44 190 SER A CA 1
ATOM 1433 C C . SER A 1 190 ? 23.863 3.842 -5.510 1.00 93.44 190 SER A C 1
ATOM 1435 O O . SER A 1 190 ? 23.437 2.690 -5.602 1.00 93.44 190 SER A O 1
ATOM 1437 N N . SER A 1 191 ? 24.853 4.277 -6.295 1.00 82.94 191 SER A N 1
ATOM 1438 C CA . SER A 1 191 ? 25.503 3.435 -7.313 1.00 82.94 191 SER A CA 1
ATOM 1439 C C . SER A 1 191 ? 26.214 2.201 -6.742 1.00 82.94 191 SER A C 1
ATOM 1441 O O . SER A 1 191 ? 26.476 1.263 -7.490 1.00 82.94 191 SER A O 1
ATOM 1443 N N . ARG A 1 192 ? 26.499 2.186 -5.430 1.00 89.00 192 ARG A N 1
ATOM 1444 C CA . ARG A 1 192 ? 27.128 1.066 -4.705 1.00 89.00 192 ARG A CA 1
ATOM 1445 C C . ARG A 1 192 ? 26.128 0.069 -4.113 1.00 89.00 192 ARG A C 1
ATOM 1447 O O . ARG A 1 192 ? 26.557 -0.940 -3.567 1.00 89.00 192 ARG A O 1
ATOM 1454 N N . SER A 1 193 ? 24.828 0.360 -4.158 1.00 94.38 193 SER A N 1
ATOM 1455 C CA . SER A 1 193 ? 23.801 -0.557 -3.657 1.00 94.38 193 SER A CA 1
ATOM 1456 C C . SER A 1 193 ? 23.500 -1.664 -4.667 1.00 94.38 193 SER A C 1
ATOM 1458 O O . SER A 1 193 ? 23.642 -1.461 -5.875 1.00 94.38 193 SER A O 1
ATOM 1460 N N . GLU A 1 194 ? 23.006 -2.804 -4.188 1.00 94.69 194 GLU A N 1
ATOM 1461 C CA . GLU A 1 194 ? 22.376 -3.823 -5.038 1.00 94.69 194 GLU A CA 1
ATOM 1462 C C . GLU A 1 194 ? 20.941 -3.445 -5.448 1.00 94.69 194 GLU A C 1
ATOM 1464 O O . GLU A 1 194 ? 20.427 -3.978 -6.424 1.00 94.69 194 GLU A O 1
ATOM 1469 N N . ILE A 1 195 ? 20.293 -2.496 -4.753 1.00 97.81 195 ILE A N 1
ATOM 1470 C CA . ILE A 1 195 ? 18.913 -2.076 -5.042 1.00 97.81 195 ILE A CA 1
ATOM 1471 C C . ILE A 1 195 ? 18.845 -1.360 -6.395 1.00 97.81 195 ILE A C 1
ATOM 1473 O O . ILE A 1 195 ? 19.308 -0.224 -6.537 1.00 97.81 195 ILE A O 1
ATOM 1477 N N . THR A 1 196 ? 18.271 -2.025 -7.400 1.00 96.81 196 THR A N 1
ATOM 1478 C CA . THR A 1 196 ? 18.085 -1.479 -8.755 1.00 96.81 196 THR A CA 1
ATOM 1479 C C . THR A 1 196 ? 16.701 -0.869 -8.957 1.00 96.81 196 THR A C 1
ATOM 1481 O O . THR A 1 196 ? 16.542 -0.020 -9.840 1.00 96.81 196 THR A O 1
ATOM 1484 N N . ALA A 1 197 ? 15.716 -1.259 -8.144 1.00 96.88 197 ALA A N 1
ATOM 1485 C CA . ALA A 1 197 ? 14.345 -0.770 -8.197 1.00 96.88 197 ALA A CA 1
ATOM 1486 C C . ALA A 1 197 ? 13.719 -0.618 -6.800 1.00 96.88 197 ALA A C 1
ATOM 1488 O O . ALA A 1 197 ? 14.119 -1.286 -5.848 1.00 96.88 197 ALA A O 1
ATOM 1489 N N . HIS A 1 198 ? 12.712 0.243 -6.679 1.00 97.00 198 HIS A N 1
ATOM 1490 C CA . HIS A 1 198 ? 11.920 0.431 -5.464 1.00 97.00 198 HIS A CA 1
ATOM 1491 C C . HIS A 1 198 ? 10.445 0.538 -5.847 1.00 97.00 198 HIS A C 1
ATOM 1493 O O . HIS A 1 198 ? 10.080 1.305 -6.740 1.00 97.00 198 HIS A O 1
ATOM 1499 N N . PHE A 1 199 ? 9.599 -0.257 -5.192 1.00 92.62 199 PHE A N 1
ATOM 1500 C CA . PHE A 1 199 ? 8.154 -0.098 -5.269 1.00 92.62 199 PHE A CA 1
ATOM 1501 C C . PHE A 1 199 ? 7.707 0.803 -4.115 1.00 92.62 199 PHE A C 1
ATOM 1503 O O . PHE A 1 199 ? 7.699 0.393 -2.951 1.00 92.62 199 PHE A O 1
ATOM 1510 N N . ALA A 1 200 ? 7.378 2.046 -4.446 1.00 85.12 200 ALA A N 1
ATOM 1511 C CA . ALA A 1 200 ? 7.148 3.115 -3.488 1.00 85.12 200 ALA A CA 1
ATOM 1512 C C . ALA A 1 200 ? 5.692 3.612 -3.502 1.00 85.12 200 ALA A C 1
ATOM 1514 O O . ALA A 1 200 ? 4.853 3.164 -4.286 1.00 85.12 200 ALA A O 1
ATOM 1515 N N . SER A 1 201 ? 5.408 4.532 -2.584 1.00 75.88 201 SER A N 1
ATOM 1516 C CA . SER A 1 201 ? 4.223 5.390 -2.558 1.00 75.88 201 SER A CA 1
ATOM 1517 C C . SER A 1 201 ? 4.671 6.859 -2.426 1.00 75.88 201 SER A C 1
ATOM 1519 O O . SER A 1 201 ? 5.857 7.126 -2.179 1.00 75.88 201 SER A O 1
ATOM 1521 N N . PRO A 1 202 ? 3.775 7.847 -2.593 1.00 73.81 202 PRO A N 1
ATOM 1522 C CA . PRO A 1 202 ? 4.088 9.249 -2.330 1.00 73.81 202 PRO A CA 1
ATOM 1523 C C . PRO A 1 202 ? 4.490 9.526 -0.862 1.00 73.81 202 PRO A C 1
ATOM 1525 O O . PRO A 1 202 ? 3.904 8.950 0.062 1.00 73.81 202 PRO A O 1
ATOM 1528 N N . PRO A 1 203 ? 5.429 10.462 -0.612 1.00 75.19 203 PRO A N 1
ATOM 1529 C CA . PRO A 1 203 ? 6.128 11.296 -1.599 1.00 75.19 203 PRO A CA 1
ATOM 1530 C C . PRO A 1 203 ? 7.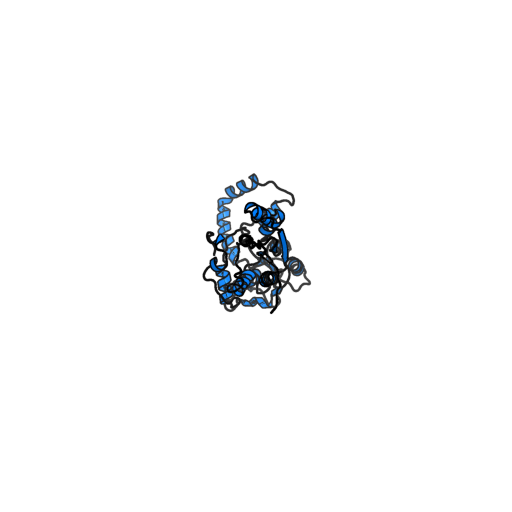324 10.598 -2.269 1.00 75.19 203 PRO A C 1
ATOM 1532 O O . PRO A 1 203 ? 7.731 11.015 -3.351 1.00 75.19 203 PRO A O 1
ATOM 1535 N N . PHE A 1 204 ? 7.841 9.516 -1.676 1.00 85.38 204 PHE A N 1
ATOM 1536 C CA . PHE A 1 204 ? 9.106 8.868 -2.047 1.00 85.38 204 PHE A CA 1
ATOM 1537 C C . PHE A 1 204 ? 9.207 8.531 -3.540 1.00 85.38 204 PHE A C 1
ATOM 1539 O O . PHE A 1 204 ? 10.217 8.829 -4.174 1.00 85.38 204 PHE A O 1
ATOM 1546 N N . GLN A 1 205 ? 8.128 8.006 -4.129 1.00 81.81 205 GLN A N 1
ATOM 1547 C CA . GLN A 1 205 ? 8.087 7.672 -5.556 1.00 81.81 205 GLN A CA 1
ATOM 1548 C C . GLN A 1 205 ? 8.283 8.881 -6.489 1.00 81.81 205 GLN A C 1
ATOM 1550 O O . GLN A 1 205 ? 8.786 8.726 -7.599 1.00 81.81 205 GLN A O 1
ATOM 1555 N N . TYR A 1 206 ? 7.889 10.082 -6.052 1.00 81.38 206 TYR A N 1
ATOM 1556 C CA . TYR A 1 206 ? 8.090 11.328 -6.791 1.00 81.38 206 TYR A CA 1
ATOM 1557 C C . TYR A 1 206 ? 9.440 11.970 -6.461 1.00 81.38 206 TYR A C 1
ATOM 1559 O O . TYR A 1 206 ? 10.020 12.631 -7.319 1.00 81.38 206 TYR A O 1
ATOM 1567 N N . ASP A 1 207 ? 9.957 11.781 -5.242 1.00 83.38 207 ASP A N 1
ATOM 1568 C CA . ASP A 1 207 ? 11.299 12.230 -4.865 1.00 83.38 207 ASP A CA 1
ATOM 1569 C C . ASP A 1 207 ? 12.375 11.522 -5.696 1.00 83.38 207 ASP A C 1
ATOM 1571 O O . ASP A 1 207 ? 13.255 12.175 -6.249 1.00 83.38 207 ASP A O 1
ATOM 1575 N N . GLU A 1 208 ? 12.249 10.210 -5.885 1.00 91.00 208 GLU A N 1
ATOM 1576 C CA . GLU A 1 208 ? 13.137 9.405 -6.731 1.00 91.00 208 GLU A CA 1
ATOM 1577 C C . GLU A 1 208 ? 13.179 9.873 -8.188 1.00 91.00 208 GLU A C 1
ATOM 1579 O O . GLU A 1 208 ? 14.254 9.952 -8.782 1.00 91.00 208 GLU A O 1
ATOM 1584 N N . LEU A 1 209 ? 12.023 10.228 -8.758 1.00 87.75 209 LEU A N 1
ATOM 1585 C CA . LEU A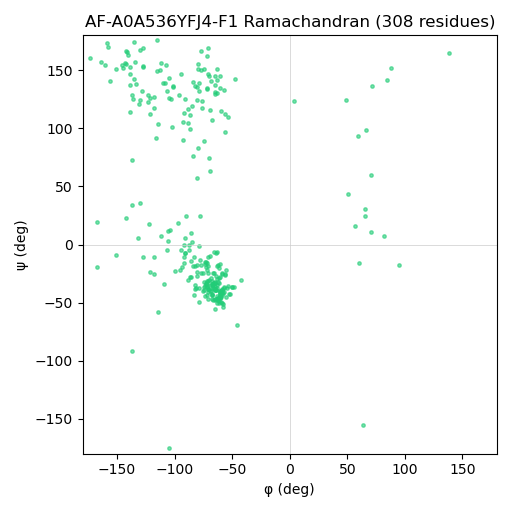 1 209 ? 11.902 10.687 -10.146 1.00 87.75 209 LEU A CA 1
ATOM 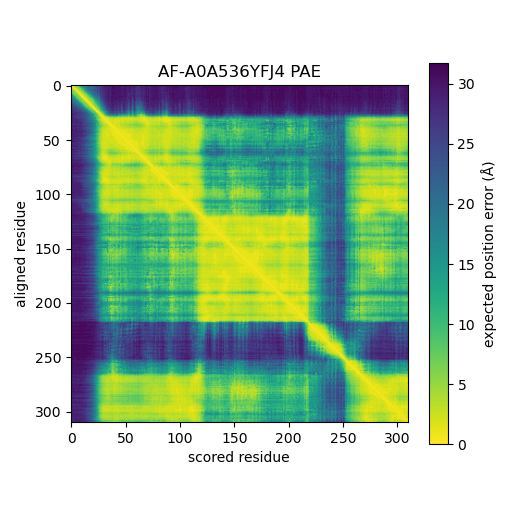1586 C C . LEU A 1 209 ? 12.537 12.068 -10.392 1.00 87.75 209 LEU A C 1
ATOM 1588 O O . LEU A 1 209 ? 12.718 12.454 -11.545 1.00 87.75 209 LEU A O 1
ATOM 1592 N N . LYS A 1 210 ? 12.936 12.799 -9.340 1.00 88.69 210 LYS A N 1
ATOM 1593 C CA . LYS A 1 210 ? 13.751 14.023 -9.465 1.00 88.69 210 LYS A CA 1
ATOM 1594 C C . LYS A 1 210 ? 15.209 13.716 -9.828 1.00 88.69 210 LYS A C 1
ATOM 1596 O O . LYS A 1 210 ? 15.937 14.626 -10.221 1.00 88.69 210 LYS A O 1
ATOM 1601 N N . HIS A 1 211 ? 15.654 12.463 -9.699 1.00 91.75 211 HIS A N 1
ATOM 1602 C CA . HIS A 1 211 ? 17.034 12.060 -9.958 1.00 91.75 211 HIS A CA 1
ATOM 1603 C C . HIS A 1 211 ? 17.220 11.505 -11.375 1.00 91.75 211 HIS A C 1
ATOM 1605 O O . HIS A 1 211 ? 16.535 10.579 -11.814 1.00 91.75 211 HIS A O 1
ATOM 1611 N N . ALA A 1 212 ? 18.209 12.049 -12.089 1.00 88.19 212 ALA A N 1
ATOM 1612 C CA . ALA A 1 212 ? 18.539 11.625 -13.444 1.00 88.19 212 ALA A CA 1
ATOM 1613 C C . ALA A 1 212 ? 18.864 10.120 -13.510 1.00 88.19 212 ALA A C 1
ATOM 1615 O O . ALA A 1 212 ? 19.651 9.600 -12.721 1.00 88.19 212 ALA A O 1
ATOM 1616 N N . GLY A 1 213 ? 18.270 9.428 -14.484 1.00 87.62 213 GLY A N 1
ATOM 1617 C CA . GLY A 1 213 ? 18.454 7.991 -14.704 1.00 87.62 213 GLY A CA 1
ATOM 1618 C C . GLY A 1 213 ? 17.393 7.097 -14.054 1.00 87.62 213 GLY A C 1
ATOM 1619 O O . GLY A 1 213 ? 17.235 5.961 -14.511 1.00 87.62 213 GLY A O 1
ATOM 1620 N N . VAL A 1 214 ? 16.620 7.597 -13.083 1.00 93.75 214 VAL A N 1
ATOM 1621 C CA . VAL A 1 214 ? 15.459 6.890 -12.516 1.00 93.75 214 VAL A CA 1
ATOM 1622 C C . VAL A 1 214 ? 14.249 7.013 -13.453 1.00 93.75 214 VAL A C 1
ATOM 1624 O O . VAL A 1 214 ? 14.015 8.070 -14.035 1.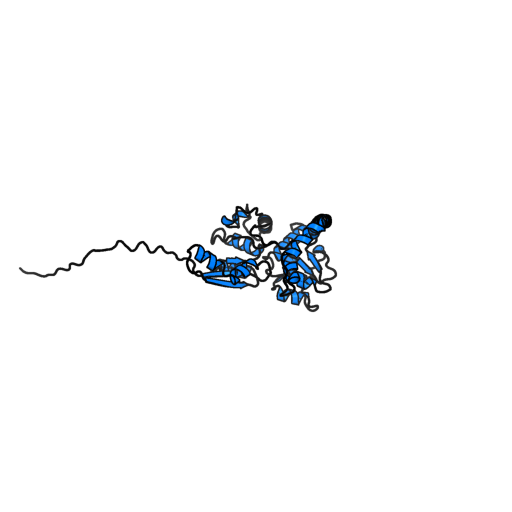00 93.75 214 VAL A O 1
ATOM 1627 N N . ARG A 1 215 ? 13.483 5.929 -13.633 1.00 91.38 215 ARG A N 1
ATOM 1628 C CA . ARG A 1 215 ? 12.220 5.912 -14.398 1.00 91.38 215 ARG A CA 1
ATOM 1629 C C . ARG A 1 215 ? 11.215 4.932 -13.796 1.00 91.38 215 ARG A C 1
ATOM 1631 O O . ARG A 1 215 ? 11.617 3.930 -13.209 1.00 91.38 215 ARG A O 1
ATOM 1638 N N . THR A 1 216 ? 9.926 5.165 -14.011 1.00 87.81 216 THR A N 1
ATOM 1639 C CA . THR A 1 216 ? 8.867 4.210 -13.654 1.00 87.81 216 THR A CA 1
ATOM 1640 C C . THR A 1 216 ? 8.724 3.114 -14.713 1.00 87.81 216 THR A C 1
ATOM 1642 O O . THR A 1 216 ? 8.710 3.409 -15.905 1.00 87.81 216 THR A O 1
ATOM 1645 N N . VAL A 1 217 ? 8.590 1.853 -14.285 1.00 82.38 217 VAL A N 1
ATOM 1646 C CA . VAL A 1 217 ? 8.483 0.671 -15.172 1.00 82.38 217 VAL A CA 1
ATOM 1647 C C . VAL A 1 217 ? 7.275 -0.230 -14.892 1.00 82.38 217 VAL A C 1
ATOM 1649 O O . VAL A 1 217 ? 6.938 -1.078 -15.722 1.00 82.38 217 VAL A O 1
ATOM 1652 N N . LEU A 1 218 ? 6.567 -0.009 -13.776 1.00 68.38 218 LEU A N 1
ATOM 1653 C CA . LEU A 1 218 ? 5.209 -0.517 -13.552 1.00 68.38 218 LEU A CA 1
ATOM 1654 C C . LEU A 1 218 ? 4.242 0.659 -13.415 1.00 68.38 218 LEU A C 1
ATOM 1656 O O . LEU A 1 218 ? 4.067 1.205 -12.332 1.00 68.38 218 LEU A O 1
ATOM 1660 N N . TYR A 1 219 ? 3.665 1.046 -14.552 1.00 50.38 219 TYR A N 1
ATOM 1661 C CA . TYR A 1 219 ? 2.589 2.042 -14.673 1.00 50.38 219 TYR A CA 1
ATOM 1662 C C . TYR A 1 219 ? 1.939 2.029 -16.074 1.00 50.38 219 TYR A C 1
ATOM 1664 O O . TYR A 1 219 ? 0.810 2.474 -16.241 1.00 50.38 219 TYR A O 1
ATOM 1672 N N . ALA A 1 220 ? 2.616 1.463 -17.085 1.00 36.06 220 ALA A N 1
ATOM 1673 C CA . ALA A 1 220 ? 2.242 1.525 -18.504 1.00 36.06 220 ALA A CA 1
ATOM 1674 C C . ALA A 1 220 ? 0.778 1.162 -18.847 1.00 36.06 220 ALA A C 1
ATOM 1676 O O . ALA A 1 220 ? 0.197 1.795 -19.722 1.00 36.06 220 ALA A O 1
ATOM 1677 N N . ALA A 1 221 ? 0.164 0.190 -18.160 1.00 31.39 221 ALA A N 1
ATOM 1678 C CA . ALA A 1 221 ? -1.240 -0.173 -18.396 1.00 31.39 221 ALA A CA 1
ATOM 1679 C C . ALA A 1 221 ? -2.236 0.891 -17.891 1.00 31.39 221 ALA A C 1
ATOM 1681 O O . ALA A 1 221 ? -3.293 1.071 -18.486 1.00 31.39 221 ALA A O 1
ATOM 1682 N N . PHE A 1 222 ? -1.887 1.615 -16.823 1.00 34.97 222 PHE A N 1
ATOM 1683 C CA . PHE A 1 222 ? -2.673 2.737 -16.306 1.00 34.97 222 PHE A CA 1
ATOM 1684 C C . PHE A 1 222 ? -2.376 4.021 -17.095 1.00 34.97 222 PHE A C 1
ATOM 1686 O O . PHE A 1 222 ? -3.295 4.752 -17.442 1.00 34.97 222 PHE A O 1
ATOM 1693 N N . LEU A 1 223 ? -1.111 4.244 -17.478 1.00 37.47 223 LEU A N 1
ATOM 1694 C CA . LEU A 1 223 ? -0.705 5.346 -18.357 1.00 37.47 223 LEU A CA 1
ATOM 1695 C C . LEU A 1 223 ? -1.413 5.304 -19.718 1.00 37.47 223 LEU A C 1
ATOM 1697 O O . LEU A 1 223 ? -1.789 6.353 -20.221 1.00 37.47 223 LEU A O 1
ATOM 1701 N N . ALA A 1 224 ? -1.627 4.120 -20.300 1.00 34.72 224 ALA A N 1
ATOM 1702 C CA . ALA A 1 224 ? -2.362 3.984 -21.559 1.00 34.72 224 ALA A CA 1
ATOM 1703 C C . ALA A 1 224 ? -3.809 4.508 -21.446 1.00 34.72 224 ALA A C 1
ATOM 1705 O O . ALA A 1 224 ? -4.229 5.315 -22.271 1.00 34.72 224 ALA A O 1
ATOM 1706 N N . ALA A 1 225 ? -4.527 4.135 -20.380 1.00 32.06 225 ALA A N 1
ATOM 1707 C CA . ALA A 1 225 ? -5.860 4.669 -20.084 1.00 32.06 225 ALA A CA 1
ATOM 1708 C C . ALA A 1 225 ? -5.828 6.164 -19.695 1.00 32.06 225 ALA A C 1
ATOM 1710 O O . ALA A 1 225 ? -6.758 6.916 -19.986 1.00 32.06 225 ALA A O 1
ATOM 1711 N N . LEU A 1 226 ? -4.743 6.622 -19.061 1.00 33.97 226 LEU A N 1
ATOM 1712 C CA . LEU A 1 226 ? -4.561 8.024 -18.694 1.00 33.97 226 LEU A CA 1
ATOM 1713 C C . LEU A 1 226 ? -4.293 8.920 -19.909 1.00 33.97 226 LEU A C 1
ATOM 1715 O O . LEU A 1 226 ? -4.748 10.058 -19.908 1.00 33.97 226 LEU A O 1
ATOM 1719 N N . VAL A 1 227 ? -3.586 8.445 -20.939 1.00 39.06 227 VAL A N 1
ATOM 1720 C CA . VAL A 1 227 ? -3.387 9.189 -22.197 1.00 39.06 227 VAL A CA 1
ATOM 1721 C C . VAL A 1 227 ? -4.737 9.433 -22.874 1.00 39.06 227 VAL A C 1
ATOM 1723 O O . VAL A 1 227 ? -5.060 10.578 -23.176 1.00 39.06 227 VAL A O 1
ATOM 1726 N N . GLU A 1 228 ? -5.576 8.399 -22.978 1.00 35.03 228 GLU A N 1
ATOM 1727 C CA . GLU A 1 228 ? -6.939 8.491 -23.522 1.00 35.03 228 GLU A CA 1
ATOM 1728 C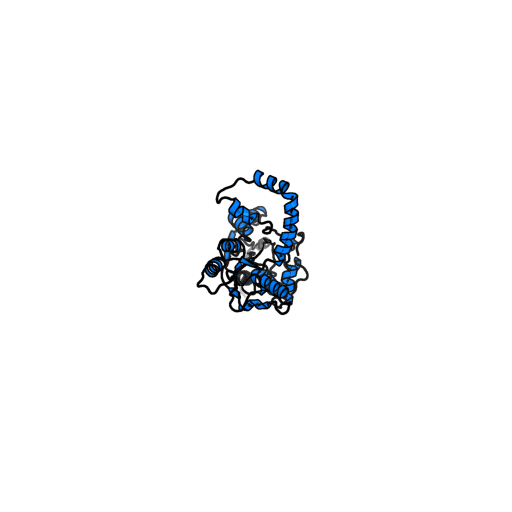 C . GLU A 1 228 ? -7.814 9.504 -22.746 1.00 35.03 228 GLU A C 1
ATOM 1730 O O . GLU A 1 228 ? -8.492 10.345 -23.340 1.00 35.03 228 GLU A O 1
ATOM 1735 N N . ALA A 1 229 ? -7.725 9.518 -21.409 1.00 32.25 229 ALA A N 1
ATOM 1736 C CA . ALA A 1 229 ? -8.400 10.511 -20.565 1.00 32.25 229 ALA A CA 1
ATOM 1737 C C . ALA A 1 229 ? -7.774 11.923 -20.641 1.00 32.25 229 ALA A C 1
ATOM 1739 O O . ALA A 1 229 ? -8.471 12.934 -20.520 1.00 32.25 229 ALA A O 1
ATOM 1740 N N . THR A 1 230 ? -6.461 12.015 -20.859 1.00 34.66 230 THR A N 1
ATOM 1741 C CA . THR A 1 230 ? -5.726 13.284 -20.979 1.00 34.66 230 THR A CA 1
ATOM 1742 C C . THR A 1 230 ? -6.056 13.979 -22.294 1.00 34.66 230 THR A C 1
ATOM 1744 O O . THR A 1 230 ? -6.215 15.198 -22.304 1.00 34.66 230 THR A O 1
ATOM 1747 N N . ASP A 1 231 ? -6.255 13.233 -23.381 1.00 39.06 231 ASP A N 1
ATOM 1748 C CA . ASP A 1 231 ? -6.685 13.782 -24.669 1.00 39.06 231 ASP A CA 1
ATOM 1749 C C . ASP A 1 231 ? -8.107 14.370 -24.604 1.00 39.06 231 ASP A C 1
ATOM 1751 O O . ASP A 1 231 ? -8.372 15.421 -25.192 1.00 39.06 231 ASP A O 1
ATOM 1755 N N . PHE A 1 232 ? -8.999 13.798 -23.789 1.00 36.72 232 PHE A N 1
ATOM 1756 C CA . PHE A 1 232 ? -10.312 14.387 -23.490 1.00 36.72 232 PHE A CA 1
ATOM 1757 C C . PHE A 1 232 ? -10.210 15.728 -22.731 1.00 36.72 232 PHE A C 1
ATOM 1759 O O . PHE A 1 232 ? -10.842 16.720 -23.117 1.00 36.72 232 PHE A O 1
ATOM 1766 N N . ILE A 1 233 ? -9.377 15.794 -21.684 1.00 33.19 233 ILE A N 1
ATOM 1767 C CA . ILE A 1 233 ? -9.135 17.021 -20.897 1.00 33.19 233 ILE A CA 1
ATOM 1768 C C . ILE A 1 233 ? -8.423 18.086 -21.747 1.00 33.19 233 ILE A C 1
ATOM 1770 O O . ILE A 1 233 ? -8.738 19.277 -21.674 1.00 33.19 233 ILE A O 1
ATOM 1774 N N . ASN A 1 234 ? -7.501 17.662 -22.614 1.00 40.16 234 ASN A N 1
ATOM 1775 C CA . ASN A 1 234 ? -6.750 18.526 -23.519 1.00 40.16 234 ASN A CA 1
ATOM 1776 C C . ASN A 1 234 ? -7.641 19.332 -24.471 1.00 40.16 234 ASN A C 1
ATOM 1778 O O . ASN A 1 234 ? -7.222 20.414 -24.892 1.00 40.16 234 ASN A O 1
ATOM 1782 N N . ASN A 1 235 ? -8.845 18.847 -24.767 1.00 40.88 235 ASN A N 1
ATOM 1783 C CA . ASN A 1 235 ? -9.815 19.521 -25.624 1.00 40.88 235 ASN A CA 1
ATOM 1784 C C . ASN A 1 235 ? -10.725 20.514 -24.866 1.00 40.88 235 ASN A C 1
ATOM 1786 O O . ASN A 1 235 ? -11.492 21.227 -25.503 1.00 40.88 235 ASN A O 1
ATOM 1790 N N . ASN A 1 236 ? -10.628 20.609 -23.529 1.00 45.53 236 ASN A N 1
ATOM 1791 C CA . ASN A 1 236 ? -11.551 21.381 -22.674 1.00 45.53 236 ASN A CA 1
ATOM 1792 C C . ASN A 1 236 ? -10.837 22.201 -21.565 1.00 45.53 236 ASN A C 1
ATOM 1794 O O . ASN A 1 236 ? -11.345 22.366 -20.455 1.00 45.53 236 ASN A O 1
ATOM 1798 N N . LYS A 1 237 ? -9.634 22.720 -21.850 1.00 38.62 237 LYS A N 1
ATOM 1799 C CA . LYS A 1 237 ? -8.694 23.263 -20.842 1.00 38.62 237 LYS A CA 1
ATOM 1800 C C . LYS A 1 237 ? -9.153 24.517 -20.074 1.00 38.62 237 LYS A C 1
ATOM 1802 O O . LYS A 1 237 ? -8.767 24.689 -18.919 1.00 38.62 237 LYS A O 1
ATOM 1807 N N . SER A 1 238 ? -9.925 25.411 -20.693 1.00 37.75 238 SER A N 1
ATOM 1808 C CA . SER A 1 238 ? -10.145 26.776 -20.173 1.00 37.75 238 SER A CA 1
ATOM 1809 C C . SER A 1 238 ? -10.954 26.830 -18.871 1.00 37.75 238 SER A C 1
ATOM 1811 O O . SER A 1 238 ? -10.693 27.673 -18.017 1.00 37.75 238 SER A O 1
ATOM 1813 N N . THR A 1 239 ? -11.913 25.918 -18.701 1.00 41.78 239 THR A N 1
ATOM 1814 C CA . THR A 1 239 ? -12.821 25.889 -17.541 1.00 41.78 239 THR A CA 1
ATOM 1815 C C . THR A 1 239 ? -12.124 25.401 -16.268 1.00 41.78 239 THR A C 1
ATOM 1817 O O . THR A 1 239 ? -12.398 25.908 -15.184 1.00 41.78 239 THR A O 1
ATOM 1820 N N . ALA A 1 240 ? -11.192 24.451 -16.394 1.00 36.41 240 ALA A N 1
ATOM 1821 C CA . ALA A 1 240 ? -10.499 23.848 -15.254 1.00 36.41 240 ALA A CA 1
ATOM 1822 C C . ALA A 1 240 ? -9.468 24.792 -14.605 1.00 36.41 240 ALA A C 1
ATOM 1824 O O . ALA A 1 240 ? -9.288 24.772 -13.390 1.00 36.41 240 ALA A O 1
ATOM 1825 N N . ALA A 1 241 ? -8.804 25.638 -15.401 1.00 36.34 241 ALA A N 1
ATOM 1826 C CA . ALA A 1 241 ? -7.757 26.534 -14.908 1.00 36.34 241 ALA A CA 1
ATOM 1827 C C . ALA A 1 241 ? -8.300 27.738 -14.113 1.00 36.34 241 ALA A C 1
ATOM 1829 O O . ALA A 1 241 ? -7.647 28.195 -13.176 1.00 36.34 241 ALA A O 1
ATOM 1830 N N . ALA A 1 242 ? -9.487 28.244 -14.468 1.00 41.47 242 ALA A N 1
ATOM 1831 C CA . ALA A 1 242 ? -10.073 29.428 -13.837 1.00 41.47 242 ALA A CA 1
ATOM 1832 C C . ALA A 1 242 ? -10.462 29.185 -12.367 1.00 41.47 242 ALA A C 1
ATOM 1834 O O . ALA A 1 242 ? -10.151 30.000 -11.504 1.00 41.47 242 ALA A O 1
ATOM 1835 N N . MET A 1 243 ? -11.075 28.033 -12.073 1.00 37.03 243 MET A N 1
ATOM 1836 C CA . MET A 1 243 ? -11.597 27.706 -10.737 1.00 37.03 243 MET A CA 1
ATOM 1837 C C . MET A 1 243 ? -10.495 27.503 -9.686 1.00 37.03 243 MET A C 1
ATOM 1839 O O . MET A 1 243 ? -10.711 27.751 -8.505 1.00 37.03 243 MET A O 1
ATOM 1843 N N . TYR A 1 244 ? -9.309 27.051 -10.102 1.00 36.16 244 TYR A N 1
ATOM 1844 C CA . TYR A 1 244 ? -8.220 26.708 -9.185 1.00 36.16 244 TYR A CA 1
ATOM 1845 C C . TYR A 1 244 ? -7.517 27.944 -8.599 1.00 36.16 244 TYR A C 1
ATOM 1847 O O . TYR A 1 244 ? -7.188 27.973 -7.416 1.00 36.16 244 TYR A O 1
ATOM 1855 N N . LEU A 1 245 ? -7.295 28.981 -9.414 1.00 41.50 245 LEU A N 1
ATOM 1856 C CA . LEU A 1 245 ? -6.503 30.154 -9.018 1.00 41.50 245 LEU A CA 1
ATOM 1857 C C . LEU A 1 245 ? -7.284 31.173 -8.176 1.00 41.50 245 LEU A C 1
ATOM 1859 O O . LEU A 1 245 ? -6.674 31.929 -7.424 1.00 41.50 245 LEU A O 1
ATOM 1863 N N . GLU A 1 246 ? -8.613 31.185 -8.275 1.00 40.31 246 GLU A N 1
ATOM 1864 C CA . GLU A 1 246 ? -9.478 32.090 -7.508 1.00 40.31 246 GLU A CA 1
ATOM 1865 C C . GLU A 1 246 ? -9.558 31.712 -6.014 1.00 40.31 246 GLU A C 1
ATOM 1867 O O . GLU A 1 246 ? -9.851 32.561 -5.174 1.00 40.31 246 GLU A O 1
ATOM 1872 N N . MET A 1 247 ? -9.267 30.453 -5.655 1.00 32.75 247 MET A N 1
ATOM 1873 C CA . MET A 1 247 ? -9.666 29.892 -4.358 1.00 32.75 247 MET A CA 1
ATOM 1874 C C . MET A 1 247 ? -8.595 29.848 -3.243 1.00 32.75 247 MET A C 1
ATOM 1876 O O . MET A 1 247 ? -8.993 29.728 -2.085 1.00 32.75 247 MET A O 1
ATOM 1880 N N . THR A 1 248 ? -7.274 29.869 -3.513 1.00 41.41 248 THR A N 1
ATOM 1881 C CA . THR A 1 248 ? -6.307 29.236 -2.563 1.00 41.41 248 THR A CA 1
ATOM 1882 C C . THR A 1 248 ? -4.934 29.906 -2.301 1.00 41.41 248 THR A C 1
ATOM 1884 O O . THR A 1 248 ? -3.998 29.195 -1.945 1.00 41.41 248 THR A O 1
ATOM 1887 N N . GLY A 1 249 ? -4.723 31.213 -2.503 1.00 47.31 249 GLY A N 1
ATOM 1888 C CA . GLY A 1 249 ? -3.365 31.819 -2.522 1.00 47.31 249 GLY A CA 1
ATOM 1889 C C . GLY A 1 249 ? -2.463 31.622 -1.272 1.00 47.31 249 GLY A C 1
ATOM 1890 O O . GLY A 1 249 ? -2.519 32.424 -0.344 1.00 47.31 249 GLY A O 1
ATOM 1891 N N . GLU A 1 250 ? -1.557 30.632 -1.291 1.00 41.19 250 GLU A N 1
ATOM 1892 C CA . GLU A 1 250 ? -0.815 30.089 -0.124 1.00 41.19 250 GLU A CA 1
ATOM 1893 C C . GLU A 1 250 ? 0.660 29.729 -0.482 1.00 41.19 250 GLU A C 1
ATOM 1895 O O . GLU A 1 250 ? 0.979 29.550 -1.658 1.00 41.19 250 GLU A O 1
ATOM 1900 N N . LYS A 1 251 ? 1.602 29.715 0.489 1.00 41.72 251 LYS A N 1
ATOM 1901 C CA . LYS A 1 251 ? 3.061 29.882 0.221 1.00 41.72 251 LYS A CA 1
ATOM 1902 C C . LYS A 1 251 ? 4.079 29.216 1.172 1.00 41.72 251 LYS A C 1
ATOM 1904 O O . LYS A 1 251 ? 5.270 29.305 0.868 1.00 41.72 251 LYS A O 1
ATOM 1909 N N . SER A 1 252 ? 3.664 28.653 2.316 1.00 37.72 252 SER A N 1
ATOM 1910 C CA . SER A 1 252 ? 4.548 28.250 3.445 1.00 37.72 252 SER A CA 1
ATOM 1911 C C . SER A 1 252 ? 5.840 27.480 3.079 1.00 37.72 252 SER A C 1
ATOM 1913 O O . SER A 1 252 ? 6.936 28.029 3.185 1.00 37.72 252 SER A O 1
ATOM 1915 N N . THR A 1 253 ? 5.737 26.234 2.606 1.00 47.47 253 THR A N 1
ATOM 1916 C CA . THR A 1 253 ? 6.464 25.859 1.375 1.00 47.47 253 THR A CA 1
ATOM 1917 C C . THR A 1 253 ? 5.631 26.389 0.214 1.00 47.47 253 THR A C 1
ATOM 1919 O O . THR A 1 253 ? 4.416 26.452 0.400 1.00 47.47 253 THR A O 1
ATOM 1922 N N . SER A 1 254 ? 6.201 26.755 -0.949 1.00 41.41 254 SER A N 1
ATOM 1923 C CA . SER A 1 254 ? 5.378 27.302 -2.052 1.00 41.41 254 SER A CA 1
ATOM 1924 C C . SER A 1 254 ? 4.269 26.288 -2.307 1.00 41.41 254 SER A C 1
ATOM 1926 O O . SER A 1 254 ? 4.582 25.133 -2.618 1.00 41.41 254 SER A O 1
ATOM 1928 N N . VAL A 1 255 ? 3.012 26.619 -1.970 1.00 40.81 255 VAL A N 1
ATOM 1929 C CA . VAL A 1 255 ? 2.099 25.530 -1.585 1.00 40.81 255 VAL A CA 1
ATOM 1930 C C . VAL A 1 255 ? 1.726 24.697 -2.784 1.00 40.81 255 VAL A C 1
ATOM 1932 O O . VAL A 1 255 ? 1.449 23.515 -2.626 1.00 40.81 255 VAL A O 1
ATOM 1935 N N . GLU A 1 256 ? 1.925 25.251 -3.981 1.00 37.75 256 GLU A N 1
ATOM 1936 C CA . GLU A 1 256 ? 2.002 24.530 -5.239 1.00 37.75 256 GLU A CA 1
ATOM 1937 C C . GLU A 1 256 ? 2.824 23.235 -5.162 1.00 37.75 256 GLU A C 1
ATOM 1939 O O . GLU A 1 256 ? 2.538 22.333 -5.926 1.00 37.75 256 GLU A O 1
ATOM 1944 N N . GLY A 1 257 ? 3.856 23.100 -4.326 1.00 46.50 257 GLY A N 1
ATOM 1945 C CA . GLY A 1 257 ? 4.675 21.887 -4.202 1.00 46.50 257 GLY A CA 1
ATOM 1946 C C . GLY A 1 257 ? 3.956 20.715 -3.526 1.00 46.50 257 GLY A C 1
ATOM 1947 O O . GLY A 1 257 ? 3.987 19.603 -4.047 1.00 46.50 257 GLY A O 1
ATOM 1948 N N . LEU A 1 258 ? 3.277 20.964 -2.401 1.00 46.38 258 LEU A N 1
ATOM 1949 C CA . LEU A 1 258 ? 2.463 19.953 -1.712 1.00 46.38 258 LEU A CA 1
ATOM 1950 C C . LEU A 1 258 ? 1.082 19.826 -2.374 1.00 46.38 258 LEU A C 1
ATOM 1952 O O . LEU A 1 258 ? 0.589 18.718 -2.568 1.00 46.38 258 LEU A O 1
ATOM 1956 N N . ALA A 1 259 ? 0.513 20.945 -2.825 1.00 44.66 259 ALA A N 1
ATOM 1957 C CA . ALA A 1 259 ? -0.693 20.987 -3.639 1.00 44.66 259 ALA A CA 1
ATOM 1958 C C . ALA A 1 259 ? -0.511 20.279 -4.987 1.00 44.66 259 ALA A C 1
ATOM 1960 O O . ALA A 1 259 ? -1.451 19.645 -5.421 1.00 44.66 259 ALA A O 1
ATOM 1961 N N . ARG A 1 260 ? 0.670 20.263 -5.627 1.00 50.91 260 ARG A N 1
ATOM 1962 C CA . ARG A 1 260 ? 0.903 19.436 -6.836 1.00 50.91 260 ARG A CA 1
ATOM 1963 C C . ARG A 1 260 ? 0.803 17.935 -6.571 1.00 50.91 260 ARG A C 1
ATOM 1965 O O . ARG A 1 260 ? 0.494 17.201 -7.498 1.00 50.91 260 ARG A O 1
ATOM 1972 N N . ILE A 1 261 ? 1.067 17.488 -5.343 1.00 50.81 261 ILE A N 1
ATOM 1973 C CA . ILE A 1 261 ? 0.889 16.086 -4.943 1.00 50.81 261 ILE A CA 1
ATOM 1974 C C . ILE A 1 261 ? -0.579 15.839 -4.567 1.00 50.81 261 ILE A C 1
ATOM 1976 O O . ILE A 1 261 ? -1.157 14.855 -5.004 1.00 50.81 261 ILE A O 1
ATOM 1980 N N . LEU A 1 262 ? -1.204 16.751 -3.814 1.00 50.84 262 LEU A N 1
ATOM 1981 C CA . LEU A 1 262 ? -2.621 16.670 -3.414 1.00 50.84 262 LEU A CA 1
ATOM 1982 C C . LEU A 1 262 ? -3.618 16.942 -4.560 1.00 50.84 262 LEU A C 1
ATOM 1984 O O . LEU A 1 262 ? -4.783 16.577 -4.447 1.00 50.84 262 LEU A O 1
ATOM 1988 N N . ALA A 1 263 ? -3.168 17.579 -5.640 1.00 49.12 263 ALA A N 1
ATOM 1989 C CA . ALA A 1 263 ? -3.896 17.818 -6.884 1.00 49.12 263 ALA A CA 1
ATOM 1990 C C . ALA A 1 263 ? -3.409 16.909 -8.025 1.00 49.12 263 ALA A C 1
ATOM 1992 O O . ALA A 1 263 ? -3.781 17.130 -9.178 1.00 49.12 263 ALA A O 1
ATOM 1993 N N . ASP A 1 264 ? -2.603 15.881 -7.726 1.00 60.66 264 ASP A N 1
ATOM 1994 C CA . ASP A 1 264 ? -2.519 14.719 -8.606 1.00 60.66 264 ASP A CA 1
ATOM 1995 C C . ASP A 1 264 ? -3.941 14.129 -8.670 1.00 60.66 264 ASP A C 1
ATOM 1997 O O . ASP A 1 264 ? -4.443 13.676 -7.639 1.00 60.66 264 ASP A O 1
ATOM 2001 N N . PRO A 1 265 ? -4.629 14.134 -9.830 1.00 59.00 265 PRO A N 1
ATOM 2002 C CA . PRO A 1 265 ? -6.017 13.672 -9.925 1.00 59.00 265 PRO A CA 1
ATOM 2003 C C . PRO A 1 265 ? -6.171 12.177 -9.600 1.00 59.00 265 PRO A C 1
ATOM 2005 O O . PRO A 1 265 ? -7.289 11.669 -9.525 1.00 59.00 265 PRO A O 1
ATOM 2008 N N . GLN A 1 266 ? -5.053 11.468 -9.434 1.00 59.47 266 GLN A N 1
ATOM 2009 C CA . GLN A 1 266 ? -4.991 10.065 -9.065 1.00 59.47 266 GLN A CA 1
ATOM 2010 C C . GLN A 1 266 ? -4.848 9.865 -7.554 1.00 59.47 266 GLN A C 1
ATOM 2012 O O . GLN A 1 266 ? -5.172 8.775 -7.100 1.00 59.47 266 GLN A O 1
ATOM 2017 N N . LEU A 1 267 ? -4.409 10.874 -6.784 1.00 64.50 267 LEU A N 1
ATOM 2018 C CA . LEU A 1 267 ? -4.472 10.871 -5.320 1.00 64.50 267 LEU A CA 1
ATOM 2019 C C . LEU A 1 267 ? -5.838 11.410 -4.881 1.00 64.50 267 LEU A C 1
ATOM 2021 O O . LEU A 1 267 ? -6.068 12.615 -4.813 1.00 64.50 267 LEU A O 1
ATOM 2025 N N . ARG A 1 268 ? -6.752 10.503 -4.541 1.00 76.06 268 ARG A N 1
ATOM 2026 C CA . ARG A 1 268 ? -8.086 10.847 -4.043 1.00 76.06 268 ARG A CA 1
ATOM 2027 C C . ARG A 1 268 ? -8.314 10.244 -2.669 1.00 76.06 268 ARG A C 1
ATOM 2029 O O . ARG A 1 268 ? -8.481 9.034 -2.542 1.00 76.06 268 ARG A O 1
ATOM 2036 N N . PHE A 1 269 ? -8.417 11.100 -1.656 1.00 64.81 269 PHE A N 1
ATOM 2037 C CA . PHE A 1 269 ? -8.935 10.695 -0.350 1.00 64.81 269 PHE A CA 1
ATOM 2038 C C . PHE A 1 269 ? -10.407 10.286 -0.480 1.00 64.81 269 PHE A C 1
ATOM 2040 O O . PHE A 1 269 ? -11.210 10.977 -1.110 1.00 64.81 269 PHE A O 1
ATOM 2047 N N . THR A 1 270 ? -10.757 9.129 0.073 1.00 73.00 270 THR A N 1
ATOM 2048 C CA . THR A 1 270 ? -12.060 8.485 -0.101 1.00 73.00 270 THR A CA 1
ATOM 2049 C C . THR A 1 270 ? -12.345 7.553 1.068 1.00 73.00 270 THR A C 1
ATOM 2051 O O . THR A 1 270 ? -11.461 6.841 1.526 1.00 73.00 270 THR A O 1
ATOM 2054 N N . LEU A 1 271 ? -13.594 7.520 1.536 1.00 66.88 271 LEU A N 1
ATOM 2055 C CA . LEU A 1 271 ? -14.050 6.501 2.490 1.00 66.88 271 LEU A CA 1
ATOM 2056 C C . LEU A 1 271 ? -14.508 5.214 1.778 1.00 66.88 271 LEU A C 1
ATOM 2058 O O . LEU A 1 271 ? -14.669 4.177 2.424 1.00 66.88 271 LEU A O 1
ATOM 2062 N N . THR A 1 272 ? -14.715 5.276 0.457 1.00 77.00 272 THR A N 1
ATOM 2063 C CA . THR A 1 272 ? -15.234 4.184 -0.375 1.00 77.00 272 THR A CA 1
ATOM 2064 C C . THR A 1 272 ? -14.151 3.133 -0.632 1.00 77.00 272 THR A C 1
ATOM 2066 O O . THR A 1 272 ? -13.114 3.478 -1.197 1.00 77.00 272 THR A O 1
ATOM 2069 N N . PRO A 1 273 ? -14.372 1.851 -0.283 1.00 82.25 273 PRO A N 1
ATOM 2070 C CA . PRO A 1 273 ? -13.479 0.758 -0.661 1.00 82.25 273 PRO A CA 1
ATOM 2071 C C . PRO A 1 273 ? -13.468 0.554 -2.176 1.00 82.25 273 PRO A C 1
ATOM 2073 O O . PRO A 1 273 ? -14.526 0.434 -2.789 1.00 82.25 273 PRO A O 1
ATOM 2076 N N . GLU A 1 274 ? -12.287 0.503 -2.788 1.00 82.69 274 GLU A N 1
ATOM 2077 C CA . GLU A 1 274 ? -12.144 0.410 -4.244 1.00 82.69 274 GLU A CA 1
ATOM 2078 C C . GLU A 1 274 ? -11.221 -0.737 -4.653 1.00 82.69 274 GLU A C 1
ATOM 2080 O O . GLU A 1 274 ? -10.108 -0.867 -4.145 1.00 82.69 274 GLU A O 1
ATOM 2085 N N . ASN A 1 275 ? -11.670 -1.554 -5.614 1.00 82.00 275 ASN A N 1
ATOM 2086 C CA . ASN A 1 275 ? -10.978 -2.756 -6.099 1.00 82.00 275 ASN A CA 1
ATOM 2087 C C . ASN A 1 275 ? -10.660 -3.803 -5.009 1.00 82.00 275 ASN A C 1
ATOM 2089 O O . ASN A 1 275 ? -9.860 -4.719 -5.238 1.00 82.00 275 ASN A O 1
ATOM 2093 N N . VAL A 1 276 ? -11.284 -3.711 -3.836 1.00 86.50 276 VAL A N 1
ATOM 2094 C CA . VAL A 1 276 ? -10.976 -4.545 -2.678 1.00 86.50 276 VAL A CA 1
ATOM 2095 C C . VAL A 1 276 ? -11.432 -5.986 -2.894 1.00 86.50 276 VAL A C 1
ATOM 2097 O O . VAL A 1 276 ? -10.671 -6.910 -2.597 1.00 86.50 276 VAL A O 1
ATOM 2100 N N . LEU A 1 277 ? -12.608 -6.213 -3.488 1.00 88.69 277 LEU A N 1
ATOM 2101 C CA . LEU A 1 277 ? -13.072 -7.566 -3.807 1.00 88.69 277 LEU A CA 1
ATOM 2102 C C . LEU A 1 277 ? -12.175 -8.231 -4.859 1.00 88.69 277 LEU A C 1
ATOM 2104 O O . LEU A 1 277 ? -11.867 -9.420 -4.748 1.00 88.69 277 LEU A O 1
ATOM 2108 N N . LYS A 1 278 ? -11.705 -7.463 -5.852 1.00 84.00 278 LYS A N 1
ATOM 2109 C CA . LYS A 1 278 ? -10.761 -7.931 -6.882 1.00 84.00 278 LYS A CA 1
ATOM 2110 C C . LYS A 1 278 ? -9.430 -8.352 -6.256 1.00 84.00 278 LYS A C 1
ATOM 2112 O O . LYS A 1 278 ? -8.938 -9.446 -6.531 1.00 84.00 278 LYS A O 1
ATOM 2117 N N . PHE A 1 279 ? -8.884 -7.513 -5.379 1.00 84.56 279 PHE A N 1
ATOM 2118 C CA . PHE A 1 279 ? -7.646 -7.779 -4.652 1.00 84.56 279 PHE A CA 1
ATOM 2119 C C . PHE A 1 279 ? -7.771 -9.021 -3.753 1.00 84.56 279 PHE A C 1
ATOM 2121 O O . PHE A 1 279 ? -6.945 -9.931 -3.831 1.00 84.56 279 PHE A O 1
ATOM 2128 N N . ALA A 1 280 ? -8.823 -9.102 -2.934 1.00 89.88 280 ALA A N 1
ATOM 2129 C CA . ALA A 1 280 ? -9.039 -10.233 -2.034 1.00 89.88 280 ALA A CA 1
ATOM 2130 C C . ALA A 1 280 ? -9.297 -11.545 -2.796 1.00 89.88 280 ALA A C 1
ATOM 2132 O O . ALA A 1 280 ? -8.750 -12.585 -2.432 1.00 89.88 280 ALA A O 1
ATOM 2133 N N . SER A 1 281 ? -10.035 -11.491 -3.910 1.00 88.12 281 SER A N 1
ATOM 2134 C CA . SER A 1 281 ? -10.248 -12.645 -4.796 1.00 88.12 281 SER A CA 1
ATOM 2135 C C . SER A 1 281 ? -8.942 -13.184 -5.381 1.00 88.12 281 SER A C 1
ATOM 2137 O O . SER A 1 281 ? -8.738 -14.396 -5.397 1.00 88.12 281 SER A O 1
ATOM 2139 N N . PHE A 1 282 ? -8.031 -12.307 -5.813 1.00 85.06 282 PHE A N 1
ATOM 2140 C CA . PHE A 1 282 ? -6.700 -12.709 -6.276 1.00 85.06 282 PHE A CA 1
ATOM 2141 C C . PHE A 1 282 ? -5.865 -13.351 -5.156 1.00 85.06 282 PHE A C 1
ATOM 2143 O O . PHE A 1 282 ? -5.179 -14.351 -5.376 1.00 85.06 282 PHE A O 1
ATOM 2150 N N . ARG A 1 283 ? -5.956 -12.831 -3.927 1.00 90.12 283 ARG A N 1
ATOM 2151 C CA . ARG A 1 283 ? -5.233 -13.383 -2.769 1.00 90.12 283 ARG A CA 1
ATOM 2152 C C . ARG A 1 283 ? -5.769 -14.740 -2.314 1.00 90.12 283 ARG A C 1
ATOM 2154 O O . ARG A 1 283 ? -4.978 -15.568 -1.870 1.00 90.12 283 ARG A O 1
ATOM 2161 N N . ALA A 1 284 ? -7.065 -14.994 -2.491 1.00 91.44 284 ALA A N 1
ATOM 2162 C CA . ALA A 1 284 ? -7.646 -16.321 -2.315 1.00 91.44 284 ALA A CA 1
ATOM 2163 C C . ALA A 1 284 ? -7.230 -17.279 -3.448 1.00 91.44 284 ALA A C 1
ATOM 2165 O O . ALA A 1 284 ? -6.819 -18.404 -3.185 1.00 91.44 284 ALA A O 1
ATOM 2166 N N . GLY A 1 285 ? -7.243 -16.818 -4.707 1.00 87.19 285 GLY A N 1
ATOM 2167 C CA . GLY A 1 285 ? -6.809 -17.612 -5.867 1.00 87.19 285 GLY A CA 1
ATOM 2168 C C . GLY A 1 285 ? -5.329 -18.020 -5.838 1.00 87.19 285 GLY A C 1
ATOM 2169 O O . GLY A 1 285 ? -4.970 -19.084 -6.329 1.00 87.19 285 GLY A O 1
ATOM 2170 N N . THR A 1 286 ? -4.478 -17.207 -5.212 1.00 87.06 286 THR A N 1
ATOM 2171 C CA . THR A 1 286 ? -3.054 -17.507 -4.961 1.00 87.06 286 THR A CA 1
ATOM 2172 C C . THR A 1 286 ? -2.811 -18.281 -3.655 1.00 87.06 286 THR A C 1
ATOM 2174 O O . THR A 1 286 ? -1.667 -18.600 -3.338 1.00 87.06 286 THR A O 1
ATOM 2177 N N . GLY A 1 287 ? -3.865 -18.597 -2.891 1.00 88.56 287 GLY A N 1
ATOM 2178 C CA . GLY A 1 287 ? -3.800 -19.351 -1.633 1.00 88.56 287 GLY A CA 1
ATOM 2179 C C . GLY A 1 287 ? -3.167 -18.603 -0.452 1.00 88.56 287 GLY A C 1
ATOM 2180 O O . GLY A 1 287 ? -2.875 -19.219 0.572 1.00 88.56 287 GLY A O 1
ATOM 2181 N N . VAL A 1 288 ? -2.932 -17.290 -0.574 1.00 87.88 288 VAL A N 1
ATOM 2182 C CA . VAL A 1 288 ? -2.297 -16.480 0.483 1.00 87.88 288 VAL A CA 1
ATOM 2183 C C . VAL A 1 288 ? -3.295 -16.074 1.573 1.00 87.88 288 VAL A C 1
ATOM 2185 O O . VAL A 1 288 ? -2.906 -15.906 2.729 1.00 87.88 288 VAL A O 1
ATOM 2188 N N . VAL A 1 289 ? -4.579 -15.969 1.224 1.00 91.38 289 VAL A N 1
ATOM 2189 C CA . VAL A 1 289 ? -5.691 -16.063 2.183 1.00 91.38 289 VAL A CA 1
ATOM 2190 C C . VAL A 1 289 ? -6.526 -17.298 1.875 1.00 91.38 289 VAL A C 1
ATOM 2192 O O . VAL A 1 289 ? -6.605 -17.728 0.725 1.00 91.38 289 VAL A O 1
ATOM 2195 N N . LYS A 1 290 ? -7.130 -17.888 2.906 1.00 92.44 290 LYS A N 1
ATOM 2196 C CA . LYS A 1 290 ? -7.944 -19.103 2.779 1.00 92.44 290 LYS A CA 1
ATOM 2197 C C . LYS A 1 290 ? -9.336 -18.788 2.254 1.00 92.44 290 LYS A C 1
ATOM 2199 O O . LYS A 1 290 ? -9.885 -19.556 1.468 1.00 92.44 290 LYS A O 1
ATOM 2204 N N . THR A 1 291 ? -9.900 -17.664 2.687 1.00 93.00 291 THR A N 1
ATOM 2205 C CA . THR A 1 291 ? -11.280 -17.296 2.390 1.00 93.00 291 THR A CA 1
ATOM 2206 C C . THR A 1 291 ? -11.341 -16.233 1.307 1.00 93.00 291 THR A C 1
ATOM 2208 O O . THR A 1 291 ? -10.780 -15.145 1.440 1.00 93.00 291 THR A O 1
ATOM 2211 N N . LYS A 1 292 ? -12.089 -16.522 0.243 1.00 92.94 292 LYS A N 1
ATOM 2212 C CA . LYS A 1 292 ? -12.539 -15.503 -0.703 1.00 92.94 292 LYS A CA 1
ATOM 2213 C C . LYS A 1 292 ? -13.773 -14.799 -0.107 1.00 92.94 292 LYS A C 1
ATOM 2215 O O . LYS A 1 292 ? -14.721 -15.504 0.226 1.00 92.94 292 LYS A O 1
ATOM 2220 N N . PRO A 1 293 ? -13.792 -13.463 0.044 1.00 92.94 293 PRO A N 1
ATOM 2221 C CA . PRO A 1 293 ? -15.027 -12.740 0.341 1.00 92.94 293 PRO A CA 1
ATOM 2222 C C . PRO A 1 293 ? -15.952 -12.742 -0.883 1.00 92.94 293 PRO A C 1
ATOM 2224 O O . PRO A 1 293 ? -15.475 -12.680 -2.019 1.00 92.94 293 PRO A O 1
ATOM 2227 N N . ASP A 1 294 ? -17.262 -12.774 -0.656 1.00 93.00 294 ASP A N 1
ATOM 2228 C CA . ASP A 1 294 ? -18.272 -12.693 -1.718 1.00 93.00 294 ASP A CA 1
ATOM 2229 C C . ASP A 1 294 ? -18.597 -11.230 -2.054 1.00 93.00 294 ASP A C 1
ATOM 2231 O O . ASP A 1 294 ? -18.937 -10.892 -3.190 1.00 93.00 294 ASP A O 1
ATOM 2235 N N . SER A 1 295 ? -18.434 -10.335 -1.077 1.00 94.31 295 SER A N 1
ATOM 2236 C CA . SER A 1 295 ? -18.590 -8.894 -1.227 1.00 94.31 295 SER A CA 1
ATOM 2237 C C . SER A 1 295 ? -17.507 -8.130 -0.467 1.00 94.31 295 SER A C 1
ATOM 2239 O O . SER A 1 295 ? -17.046 -8.550 0.593 1.00 94.31 295 SER A O 1
ATOM 2241 N N . TRP A 1 296 ? -17.172 -6.919 -0.923 1.00 92.69 296 TRP A N 1
ATOM 2242 C CA . TRP A 1 296 ? -16.404 -5.978 -0.097 1.00 92.69 296 TRP A CA 1
ATOM 2243 C C . TRP A 1 296 ? -17.103 -5.706 1.251 1.00 92.69 296 TRP A C 1
ATOM 2245 O O . TRP A 1 296 ? -16.446 -5.443 2.256 1.00 92.69 296 TRP A O 1
ATOM 2255 N N . LYS A 1 297 ? -18.433 -5.853 1.312 1.00 94.50 297 LYS A N 1
ATOM 2256 C CA . LYS A 1 297 ? -19.245 -5.716 2.531 1.00 94.50 297 LYS A CA 1
ATOM 2257 C C . LYS A 1 297 ? -18.921 -6.749 3.619 1.00 94.50 297 LYS A C 1
ATOM 2259 O O . LYS A 1 297 ? -19.206 -6.502 4.791 1.00 94.50 297 LYS A O 1
ATOM 2264 N N . ASP A 1 298 ? -18.269 -7.858 3.271 1.00 94.56 298 ASP A N 1
ATOM 2265 C CA . ASP A 1 298 ? -17.808 -8.857 4.242 1.00 94.56 298 ASP A CA 1
ATOM 2266 C C . ASP A 1 298 ? -16.600 -8.344 5.040 1.00 94.56 298 ASP A C 1
ATOM 2268 O O . ASP A 1 298 ? -16.462 -8.638 6.233 1.00 94.56 298 ASP A O 1
ATOM 2272 N N . LEU A 1 299 ? -15.765 -7.530 4.386 1.00 92.44 299 LEU A N 1
ATOM 2273 C CA . LEU A 1 299 ? -14.522 -6.962 4.908 1.00 92.44 299 LEU A CA 1
ATOM 2274 C C . LEU A 1 299 ? -14.762 -5.710 5.765 1.00 92.44 299 LEU A C 1
ATOM 2276 O O . LEU A 1 299 ? -14.057 -5.506 6.748 1.00 92.44 299 LEU A O 1
ATOM 2280 N N . PHE A 1 300 ? -15.751 -4.877 5.427 1.00 90.50 300 PHE A N 1
ATOM 2281 C CA . PHE A 1 300 ? -15.982 -3.583 6.089 1.00 90.50 300 PHE A CA 1
ATOM 2282 C C . PHE A 1 300 ? -17.209 -3.567 7.009 1.00 90.50 300 PHE A C 1
ATOM 2284 O O . PHE A 1 300 ? -18.165 -4.327 6.823 1.00 90.50 300 PHE A O 1
ATOM 2291 N N . PHE A 1 301 ? -17.196 -2.676 8.003 1.00 83.31 301 PHE A N 1
ATOM 2292 C CA . PHE A 1 301 ? -18.352 -2.420 8.866 1.00 83.31 301 PHE A CA 1
ATOM 2293 C C . PHE A 1 301 ? -19.549 -1.861 8.080 1.00 83.31 301 PHE A C 1
ATOM 2295 O O . PHE A 1 301 ? -19.397 -1.198 7.050 1.00 83.31 301 PHE A O 1
ATOM 2302 N N . ARG A 1 302 ? -20.763 -2.150 8.574 1.00 84.62 302 ARG A N 1
ATOM 2303 C CA . ARG A 1 302 ? -22.033 -1.814 7.903 1.00 84.62 302 ARG A CA 1
ATOM 2304 C C . ARG A 1 302 ? -22.205 -0.311 7.691 1.00 84.62 302 ARG A C 1
ATOM 2306 O O . ARG A 1 302 ? -22.864 0.109 6.746 1.00 84.62 302 ARG A O 1
ATOM 2313 N N . ASP A 1 303 ? -21.589 0.477 8.554 1.00 78.31 303 ASP A N 1
ATOM 2314 C CA . ASP A 1 303 ? -21.644 1.931 8.617 1.00 78.31 303 ASP A CA 1
ATOM 2315 C C . ASP A 1 303 ? -21.217 2.606 7.312 1.00 78.31 303 ASP A C 1
ATOM 2317 O O . ASP A 1 303 ? -21.715 3.685 7.019 1.00 78.31 303 ASP A O 1
ATOM 2321 N N . ILE A 1 304 ? -20.395 1.954 6.477 1.00 75.25 304 ILE A N 1
ATOM 2322 C CA . ILE A 1 304 ? -20.031 2.453 5.142 1.00 75.25 304 ILE A CA 1
ATOM 2323 C C . ILE A 1 304 ? -20.710 1.719 3.973 1.00 75.25 304 ILE A C 1
ATOM 2325 O O . ILE A 1 304 ? -20.451 2.043 2.818 1.00 75.25 304 ILE A O 1
ATOM 2329 N N . HIS A 1 305 ? -21.605 0.749 4.214 1.00 87.00 305 HIS A N 1
ATOM 2330 C CA . HIS A 1 305 ? -22.233 -0.081 3.159 1.00 87.00 305 HIS A CA 1
ATOM 2331 C C . HIS A 1 305 ? -23.157 0.686 2.195 1.00 87.00 305 HIS A C 1
ATOM 2333 O O . HIS A 1 305 ? -23.632 0.092 1.218 1.00 87.00 305 HIS A O 1
ATOM 2339 N N . TYR A 1 306 ? -23.414 1.968 2.471 1.00 73.31 306 TYR A N 1
ATOM 2340 C CA . TYR A 1 306 ? -24.116 2.905 1.591 1.00 73.31 306 TYR A CA 1
ATOM 2341 C C . TYR A 1 306 ? -23.216 3.493 0.487 1.00 73.31 306 TYR A C 1
ATOM 2343 O O . TYR A 1 306 ? -23.732 4.018 -0.497 1.00 73.31 306 TYR A O 1
ATOM 2351 N N . LEU A 1 307 ? -21.887 3.411 0.635 1.00 68.56 307 LEU A N 1
ATOM 2352 C CA . LEU A 1 307 ? -20.926 3.863 -0.371 1.00 68.56 307 LEU A CA 1
ATOM 2353 C C . LEU A 1 307 ? -20.864 2.884 -1.561 1.00 68.56 307 LEU A C 1
ATOM 2355 O O . LEU A 1 307 ? -21.081 1.682 -1.378 1.00 68.56 307 LEU A O 1
ATOM 2359 N N . PRO A 1 308 ? -20.534 3.354 -2.780 1.00 87.00 308 PRO A N 1
ATOM 2360 C CA . PRO A 1 308 ? -20.471 2.528 -3.988 1.00 87.00 308 PRO A CA 1
ATOM 2361 C C . PRO A 1 308 ? -19.153 1.731 -4.073 1.00 87.00 308 PRO A C 1
ATOM 2363 O O . PRO A 1 308 ? -18.381 1.885 -5.015 1.00 87.00 308 PRO A O 1
ATOM 2366 N N . GLY A 1 309 ? -18.866 0.915 -3.055 1.00 85.25 309 GLY A N 1
ATOM 2367 C CA . GLY A 1 309 ? -17.610 0.167 -2.958 1.00 85.25 309 GLY A CA 1
ATOM 2368 C C . GLY A 1 309 ? -17.472 -1.001 -3.946 1.00 85.25 309 GLY A C 1
ATOM 2369 O O . GLY A 1 309 ? -18.467 -1.497 -4.488 1.00 85.25 309 GLY A O 1
ATOM 2370 N N . SER A 1 310 ? -16.231 -1.464 -4.136 1.00 81.75 310 SER A N 1
ATOM 2371 C CA . SER A 1 310 ? -15.821 -2.584 -5.011 1.00 81.75 310 SER A CA 1
ATOM 2372 C C . SER A 1 310 ? -14.606 -3.345 -4.479 1.00 81.75 310 SER A C 1
ATOM 2374 O O . SER A 1 310 ? -13.896 -2.808 -3.606 1.00 81.75 310 SER A O 1
#

Foldseek 3Di:
DDDDDDDDDDDDDDDPPDDPPPPPPPLQQEAEEEEEDAPLCVVVVCCVVVVVVQVVCVVVVVPHHHYDYYYDQALVVVLVCVVVVVHDYYDFALLSLLQSCLVDCVHVNDFAAFGFKFADWFKKFLDLQAQAPVSDDPLAAEEEAPQPRGPLNLLQLVVQCVVPNNVRSCVCSNRYDHDGLVVLLVQRPDPPHSHGIYGGHPPSVVVSVVDPSMDTHPCVVVVVVVVVVVVVCVVVPPVVVVVPPVPDCDPPPYVCVVVVVVPPVRIDTTRAAECSLVSSQSCCVVVVRVDRDPDSPSRHDPVCVVHPHD

Secondary structure (DSSP, 8-state):
-----------------S-TT--------EEEEEE-SSGGGHHHHHHHHTTHHHHHHHHTT----EEEEEE-SSHHHHHHHHHTTS-SEE---HHHHHHHHHHHTTTT---B----EE---EEEE--TT-SSGGG--TT--EEESSTTTSHHHHHHHHHHHHHH-GGGTTTTGGGEEE--HHHHHHHHH-TTSS--EEEE-TTHHHHHTTSTT-EEEE-HHHHHHHHHHHHHHHTSHHHHHHHHHSS---TTTTTHHHHHHHT-TT-EE-SS--SHHHHHHHHHHTTSSSPPPSSHHHHB-GGGTTS---

Mean predicted aligned error: 13.06 Å

Solvent-accessible surface area (backbone atoms only — not comparable to full-atom values): 18007 Å² total; per-residue (Å²): 131,89,82,88,90,83,83,90,84,90,78,86,93,74,87,93,83,83,77,92,76,75,73,82,74,81,64,76,45,64,44,33,36,35,33,51,86,52,61,67,45,46,66,59,52,48,37,60,74,68,40,43,64,44,53,50,33,44,76,71,68,66,49,78,45,46,77,48,83,47,77,43,79,38,41,64,66,51,45,52,29,43,76,71,68,72,29,76,44,74,51,68,45,67,38,34,49,54,46,45,26,61,76,16,58,93,69,80,52,54,56,43,75,60,39,51,54,45,63,77,58,37,31,33,29,49,46,84,81,46,67,37,72,87,53,64,53,95,80,45,23,34,29,25,46,35,66,84,37,17,46,56,35,49,51,51,24,53,49,29,17,74,74,68,39,70,94,34,24,64,75,58,62,90,37,51,42,72,40,45,65,76,60,38,53,56,33,45,75,32,90,88,43,71,33,33,23,39,43,36,45,51,61,57,46,60,58,52,60,73,40,91,66,40,45,70,31,48,50,64,80,58,49,55,57,44,49,61,54,44,57,59,48,69,76,56,55,73,67,66,58,57,65,60,71,78,72,63,96,62,54,94,63,59,34,65,66,60,45,55,55,65,64,30,89,56,43,40,78,35,59,51,42,70,58,43,39,62,54,40,41,52,34,24,75,71,62,77,27,88,59,59,66,94,45,46,68,74,49,31,44,73,90,48,67,85,46,93,52,49

pLDDT: mean 74.27, std 20.17, range [31.39, 97.81]

Sequence (310 aa):
MKSTFSRIKLVLATLFISQLALSAQAEVTSLRVARQYGIGYLQIMVMEHERLVEKHARAQGLGEVTVSWNTYADGAVANDGIISGNLDFVAGGLGSFVILWDRTRDSLGVKGVAALDSMPMLLNTRNPSVKTIKDLTDQDRIAMAGVKVSSQAVTLQLASAQAFGDANWSKFDHMTVNMAHPTAVQALLSSRSEITAHFASPPFQYDELKHAGVRTVLYAAFLAALVEATDFINNNKSTAAAMYLEMTGEKSTSVEGLARILADPQLRFTLTPENVLKFASFRAGTGVVKTKPDSWKDLFFRDIHYLPGS